Protein AF-A0A9K3EKV6-F1 (afdb_monomer_lite)

pLDDT: mean 85.99, std 19.32, range [31.58, 98.75]

Structure (mmCIF, N/CA/C/O backbone):
data_AF-A0A9K3EKV6-F1
#
_entry.id   AF-A0A9K3EKV6-F1
#
loop_
_atom_site.group_PDB
_atom_site.id
_atom_site.type_symbol
_atom_site.label_atom_id
_atom_site.label_alt_id
_atom_site.label_comp_id
_atom_site.label_asym_id
_atom_site.label_entity_id
_atom_site.label_seq_id
_atom_site.pdbx_PDB_ins_code
_atom_site.Cartn_x
_atom_site.Cartn_y
_atom_site.Cartn_z
_atom_site.occupancy
_atom_site.B_iso_or_equiv
_atom_site.auth_seq_id
_atom_site.auth_comp_id
_atom_site.auth_asym_id
_atom_site.auth_atom_id
_atom_site.pdbx_PDB_model_num
ATOM 1 N N . MET A 1 1 ? 1.498 70.601 68.275 1.00 34.72 1 MET A N 1
ATOM 2 C CA . MET A 1 1 ? 2.326 70.611 69.498 1.00 34.72 1 MET A CA 1
ATOM 3 C C . MET A 1 1 ? 2.380 69.184 70.032 1.00 34.72 1 MET A C 1
ATOM 5 O O . MET A 1 1 ? 1.311 68.632 70.228 1.00 34.72 1 MET A O 1
ATOM 9 N N . PHE A 1 2 ? 3.597 68.616 70.103 1.00 34.56 2 PHE A N 1
ATOM 10 C CA . PHE A 1 2 ? 4.150 67.573 71.004 1.00 34.56 2 PHE A CA 1
ATOM 11 C C . PHE A 1 2 ? 3.192 66.579 71.706 1.00 34.56 2 PHE A C 1
ATOM 13 O O . PHE A 1 2 ? 2.210 67.010 72.285 1.00 34.56 2 PHE A O 1
ATOM 20 N N . TYR A 1 3 ? 3.411 65.263 71.836 1.00 31.58 3 TYR A N 1
ATOM 21 C CA . TYR A 1 3 ? 4.539 64.327 71.676 1.00 31.58 3 TYR A CA 1
ATOM 22 C C . TYR A 1 3 ? 3.906 62.908 71.720 1.00 31.58 3 TYR A C 1
ATOM 24 O O . TYR A 1 3 ? 2.977 62.715 72.499 1.00 31.58 3 TYR A O 1
ATOM 32 N N . ASN A 1 4 ? 4.386 61.923 70.950 1.00 32.53 4 ASN A N 1
ATOM 33 C CA . ASN A 1 4 ? 4.940 60.661 71.485 1.00 32.53 4 ASN A CA 1
ATOM 34 C C . ASN A 1 4 ? 5.129 59.565 70.423 1.00 32.53 4 ASN A C 1
ATOM 36 O O . ASN A 1 4 ? 4.195 59.001 69.862 1.00 32.53 4 ASN A O 1
ATOM 40 N N . SER A 1 5 ? 6.412 59.262 70.250 1.00 40.03 5 SER A N 1
ATOM 41 C CA . SER A 1 5 ? 7.052 58.037 69.780 1.00 40.03 5 SER A CA 1
ATOM 42 C C . SER A 1 5 ? 6.434 56.755 70.325 1.00 40.03 5 SER A C 1
ATOM 44 O O . SER A 1 5 ? 6.265 56.693 71.533 1.00 40.03 5 SER A O 1
ATOM 46 N N . HIS A 1 6 ? 6.254 55.727 69.488 1.00 38.66 6 HIS A N 1
ATOM 47 C CA . HIS A 1 6 ? 6.420 54.310 69.855 1.00 38.66 6 HIS A CA 1
ATOM 48 C C . HIS A 1 6 ? 6.797 53.503 68.597 1.00 38.66 6 HIS A C 1
ATOM 50 O O . HIS A 1 6 ? 5.972 53.262 67.719 1.00 38.66 6 HIS A O 1
ATOM 56 N N . THR A 1 7 ? 8.063 53.104 68.509 1.00 48.59 7 THR A N 1
ATOM 57 C CA . THR A 1 7 ? 8.564 52.042 67.627 1.00 48.59 7 THR A CA 1
ATOM 58 C C . THR A 1 7 ? 8.284 50.676 68.264 1.00 48.59 7 THR A C 1
ATOM 60 O O . THR A 1 7 ? 8.623 50.489 69.433 1.00 48.59 7 THR A O 1
ATOM 63 N N . PRO A 1 8 ? 7.734 49.691 67.532 1.00 48.25 8 PRO A N 1
ATOM 64 C CA . PRO A 1 8 ? 7.782 48.290 67.935 1.00 48.25 8 PRO A CA 1
ATOM 65 C C . PRO A 1 8 ? 8.997 47.555 67.329 1.00 48.25 8 PRO A C 1
ATOM 67 O O . PRO A 1 8 ? 9.554 48.005 66.324 1.00 48.25 8 PRO A O 1
ATOM 70 N N . PRO A 1 9 ? 9.435 46.435 67.933 1.00 39.56 9 PRO A N 1
ATOM 71 C CA . PRO A 1 9 ? 10.758 45.855 67.725 1.00 39.56 9 PRO A CA 1
ATOM 72 C C . PRO A 1 9 ? 10.835 44.901 66.526 1.00 39.56 9 PRO A C 1
ATOM 74 O O . PRO A 1 9 ? 9.874 44.217 66.176 1.00 39.56 9 PRO A O 1
ATOM 77 N N . ALA A 1 10 ? 12.036 44.814 65.949 1.00 38.78 10 ALA A N 1
ATOM 78 C CA . ALA A 1 10 ? 12.407 43.829 64.942 1.00 38.78 10 ALA A CA 1
ATOM 79 C C . ALA A 1 10 ? 12.304 42.404 65.511 1.00 38.78 10 ALA A C 1
ATOM 81 O O . ALA A 1 10 ? 12.970 42.061 66.488 1.00 38.78 10 ALA A O 1
ATOM 82 N N . THR A 1 11 ? 11.480 41.568 64.880 1.00 36.81 11 THR A N 1
ATOM 83 C CA . THR A 1 11 ? 11.395 40.133 65.161 1.00 36.81 11 THR A CA 1
ATOM 84 C C . THR A 1 11 ? 12.101 39.364 64.046 1.00 36.81 11 THR A C 1
ATOM 86 O O . THR A 1 11 ? 11.673 39.354 62.894 1.00 36.81 11 THR A O 1
ATOM 89 N N . ASN A 1 12 ? 13.220 38.728 64.400 1.00 37.34 12 ASN A N 1
ATOM 90 C CA . ASN A 1 12 ? 13.909 37.752 63.560 1.00 37.34 12 ASN A CA 1
ATOM 91 C C . ASN A 1 12 ? 12.990 36.547 63.330 1.00 37.34 12 ASN A C 1
ATOM 93 O O . ASN A 1 12 ? 12.701 35.799 64.264 1.00 37.34 12 ASN A O 1
ATOM 97 N N . SER A 1 13 ? 12.555 36.348 62.088 1.00 38.25 13 SER A N 1
ATOM 98 C CA . SER A 1 13 ? 11.888 35.123 61.640 1.00 38.25 13 SER A CA 1
ATOM 99 C C . SER A 1 13 ? 12.915 34.220 60.938 1.00 38.25 13 SER A C 1
ATOM 101 O O . SER A 1 13 ? 13.659 34.706 60.084 1.00 38.25 13 SER A O 1
ATOM 103 N N . PRO A 1 14 ? 12.997 32.920 61.274 1.00 36.44 14 PRO A N 1
ATOM 104 C CA . PRO A 1 14 ? 13.894 31.998 60.596 1.00 36.44 14 PRO A CA 1
ATOM 105 C C . PRO A 1 14 ? 13.365 31.687 59.192 1.00 36.44 14 PRO A C 1
ATOM 107 O O . PRO A 1 14 ? 12.184 31.398 59.003 1.00 36.44 14 PRO A O 1
ATOM 110 N N . SER A 1 15 ? 14.256 31.744 58.204 1.00 36.38 15 SER A N 1
ATOM 111 C CA . SER A 1 15 ? 13.982 31.389 56.814 1.00 36.38 15 SER A CA 1
ATOM 112 C C . SER A 1 15 ? 13.530 29.928 56.700 1.00 36.38 15 SER A C 1
ATOM 114 O O . SER A 1 15 ? 14.346 29.017 56.8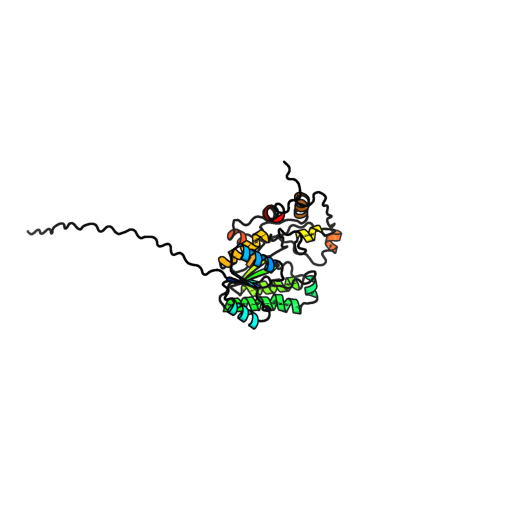54 1.00 36.38 15 SER A O 1
ATOM 116 N N . LEU A 1 16 ? 12.252 29.694 56.388 1.00 36.06 16 LEU A N 1
ATOM 117 C CA . LEU A 1 16 ? 11.808 28.410 55.847 1.00 36.06 16 LEU A CA 1
ATOM 118 C C . LEU A 1 16 ? 12.308 28.300 54.403 1.00 36.06 16 LEU A C 1
ATOM 120 O O . LEU A 1 16 ? 11.769 28.927 53.490 1.00 36.06 16 LEU A O 1
ATOM 124 N N . SER A 1 17 ? 13.347 27.496 54.199 1.00 36.69 17 SER A N 1
ATOM 125 C CA . SER A 1 17 ? 13.714 26.994 52.882 1.00 36.69 17 SER A CA 1
ATOM 126 C C . SER A 1 17 ? 12.589 26.095 52.366 1.00 36.69 17 SER A C 1
ATOM 128 O O . SER A 1 17 ? 12.215 25.095 52.978 1.00 36.69 17 SER A O 1
ATOM 130 N N . THR A 1 18 ? 12.010 26.473 51.232 1.00 39.38 18 THR A N 1
ATOM 131 C CA . THR A 1 18 ? 11.079 25.627 50.487 1.00 39.38 18 THR A CA 1
ATOM 132 C C . THR A 1 18 ? 11.850 24.438 49.901 1.00 39.38 18 THR A C 1
ATOM 134 O O . THR A 1 18 ? 12.909 24.642 49.302 1.00 39.38 18 THR A O 1
ATOM 137 N N . PRO A 1 19 ? 11.374 23.188 50.055 1.00 40.25 19 PRO A N 1
ATOM 138 C CA . PRO A 1 19 ? 12.010 22.058 49.396 1.00 40.25 19 PRO A CA 1
ATOM 139 C C . PRO A 1 19 ? 11.768 22.148 47.878 1.00 40.25 19 PRO A C 1
ATOM 141 O O . PRO A 1 19 ? 10.708 22.617 47.446 1.00 40.25 19 PRO A O 1
ATOM 144 N N . PRO A 1 20 ? 12.732 21.721 47.047 1.00 37.78 20 PRO A N 1
ATOM 145 C CA . PRO A 1 20 ? 12.607 21.816 45.602 1.00 37.78 20 PRO A CA 1
ATOM 146 C C . PRO A 1 20 ? 11.463 20.922 45.117 1.00 37.78 20 PRO A C 1
ATOM 148 O O . PRO A 1 20 ? 11.377 19.748 45.480 1.00 37.78 20 PRO A O 1
ATOM 151 N N . LYS A 1 21 ? 10.592 21.485 44.271 1.00 36.19 21 LYS A N 1
ATOM 152 C CA . LYS A 1 21 ? 9.576 20.741 43.520 1.00 36.19 21 LYS A CA 1
ATOM 153 C C . LYS A 1 21 ? 10.281 19.660 42.701 1.00 36.19 21 LYS A C 1
ATOM 155 O O . LYS A 1 21 ? 10.899 19.955 41.681 1.00 36.19 21 LYS A O 1
ATOM 160 N N . GLN A 1 22 ? 10.204 18.416 43.158 1.00 35.88 22 GLN A N 1
ATOM 161 C CA . GLN A 1 22 ? 10.560 17.268 42.340 1.00 35.88 22 GLN A CA 1
ATOM 162 C C . GLN A 1 22 ? 9.566 17.207 41.178 1.00 35.88 22 GLN A C 1
ATOM 164 O O . GLN A 1 22 ? 8.366 17.028 41.379 1.00 35.88 22 GLN A O 1
ATOM 169 N N . ASN A 1 23 ? 10.077 17.393 39.962 1.00 36.97 23 ASN A N 1
ATOM 170 C CA . ASN A 1 23 ? 9.353 17.099 38.734 1.00 36.97 23 ASN A CA 1
ATOM 171 C C . ASN A 1 23 ? 9.033 15.598 38.718 1.00 36.97 23 ASN A C 1
ATOM 173 O O . ASN A 1 23 ? 9.875 14.784 38.338 1.00 36.97 23 ASN A O 1
ATOM 177 N N . MET A 1 24 ? 7.821 15.228 39.135 1.00 35.69 24 MET A N 1
ATOM 178 C CA . MET A 1 24 ? 7.259 13.924 38.801 1.00 35.69 24 MET A CA 1
ATOM 179 C C . MET A 1 24 ? 7.024 13.912 37.293 1.00 35.69 24 MET A C 1
ATOM 181 O O . MET A 1 24 ? 6.057 14.480 36.792 1.00 35.69 24 MET A O 1
ATOM 185 N N . VAL A 1 25 ? 7.940 13.279 36.566 1.00 38.00 25 VAL A N 1
ATOM 186 C CA . VAL A 1 25 ? 7.699 12.849 35.192 1.00 38.00 25 VAL A CA 1
ATOM 187 C C . VAL A 1 25 ? 6.562 11.834 35.265 1.00 38.00 25 VAL A C 1
ATOM 189 O O . VAL A 1 25 ? 6.773 10.686 35.654 1.00 38.00 25 VAL A O 1
ATOM 192 N N . SER A 1 26 ? 5.337 12.260 34.957 1.00 36.62 26 SER A N 1
ATOM 193 C CA . SER A 1 26 ? 4.231 11.337 34.737 1.00 36.62 26 SER A CA 1
ATOM 194 C C . SER A 1 26 ? 4.579 10.509 33.502 1.00 36.62 26 SER A C 1
ATOM 196 O O . SER A 1 26 ? 4.420 10.972 32.373 1.00 36.62 26 SER A O 1
ATOM 198 N N . GLN A 1 27 ? 5.101 9.299 33.705 1.00 36.66 27 GLN A N 1
ATOM 199 C CA . GLN A 1 27 ? 5.089 8.278 32.666 1.00 36.66 27 GLN A CA 1
ATOM 200 C C . GLN A 1 27 ? 3.620 8.020 32.334 1.00 36.66 27 GLN A C 1
ATOM 202 O O . GLN A 1 27 ? 2.923 7.318 33.064 1.00 36.66 27 GLN A O 1
ATOM 207 N N . SER A 1 28 ? 3.126 8.644 31.265 1.00 41.50 28 SER A N 1
ATOM 208 C CA . SER A 1 28 ? 1.864 8.251 30.661 1.00 41.50 28 SER A CA 1
ATOM 209 C C . SER A 1 28 ? 2.072 6.835 30.142 1.00 41.50 28 SER A C 1
ATOM 211 O O . SER A 1 28 ? 2.690 6.634 29.096 1.00 41.50 28 SER A O 1
ATOM 213 N N . THR A 1 29 ? 1.625 5.842 30.900 1.00 43.44 29 THR A N 1
ATOM 214 C CA . THR A 1 29 ? 1.553 4.458 30.446 1.00 43.44 29 THR A CA 1
ATOM 215 C C . THR A 1 29 ? 0.471 4.385 29.374 1.00 43.44 29 THR A C 1
ATOM 217 O O . THR A 1 29 ? -0.678 4.042 29.639 1.00 43.44 29 THR A O 1
ATOM 220 N N . SER A 1 30 ? 0.812 4.790 28.149 1.00 67.88 30 SER A N 1
ATOM 221 C CA . SER A 1 30 ? -0.042 4.584 26.985 1.00 67.88 30 SER A CA 1
ATOM 222 C C . SER A 1 30 ? -0.373 3.096 26.908 1.00 67.88 30 SER A C 1
ATOM 224 O O . SER A 1 30 ? 0.540 2.268 26.971 1.00 67.88 30 SER A O 1
ATOM 226 N N . LEU A 1 31 ? -1.661 2.763 26.818 1.00 75.06 31 LEU A N 1
ATOM 227 C CA . LEU A 1 31 ? -2.127 1.380 26.714 1.00 75.06 31 LEU A CA 1
ATOM 228 C C . LEU A 1 31 ? -1.359 0.645 25.599 1.00 75.06 31 LEU A C 1
ATOM 230 O O . LEU A 1 31 ? -1.089 1.252 24.557 1.00 75.06 31 LEU A O 1
ATOM 234 N N . PRO A 1 32 ? -0.999 -0.638 25.795 1.00 91.25 32 PRO A N 1
ATOM 235 C CA . PRO A 1 32 ? -0.283 -1.395 24.778 1.00 91.25 32 PRO A CA 1
ATOM 236 C C . PRO A 1 32 ? -1.111 -1.447 23.490 1.00 91.25 32 PRO A C 1
ATOM 238 O O . PRO A 1 32 ? -2.322 -1.671 23.519 1.00 91.25 32 PRO A O 1
ATOM 241 N N . LEU A 1 33 ? -0.451 -1.216 22.355 1.00 95.94 33 LEU A N 1
ATOM 242 C CA . LEU A 1 33 ? -1.102 -1.217 21.048 1.00 95.94 33 LEU A CA 1
ATOM 243 C C . LEU A 1 33 ? -1.648 -2.606 20.719 1.00 95.94 33 LEU A C 1
ATOM 245 O O . LEU A 1 33 ? -0.993 -3.616 20.979 1.00 95.94 33 LEU A O 1
ATOM 249 N N . ASN A 1 34 ? -2.827 -2.632 20.104 1.00 98.06 34 ASN A N 1
ATOM 250 C CA . ASN A 1 34 ? -3.462 -3.845 19.620 1.00 98.06 34 ASN A CA 1
ATOM 251 C C . ASN A 1 34 ? -4.152 -3.554 18.284 1.00 98.06 34 ASN A C 1
ATOM 253 O O . ASN A 1 34 ? -5.087 -2.756 18.235 1.00 98.06 34 ASN A O 1
ATOM 257 N N . PHE A 1 35 ? -3.686 -4.149 17.192 1.00 98.62 35 PHE A N 1
ATOM 258 C CA . PHE A 1 35 ? -4.182 -3.843 15.851 1.00 98.62 35 PHE A CA 1
ATOM 259 C C . PHE A 1 35 ? -5.133 -4.912 15.324 1.00 98.62 35 PHE A C 1
ATOM 261 O O . PHE A 1 35 ? -4.819 -6.099 15.316 1.00 98.62 35 PHE A O 1
ATOM 268 N N . LEU A 1 36 ? -6.272 -4.482 14.786 1.00 98.75 36 LEU A N 1
ATOM 269 C CA . LEU A 1 36 ? -7.138 -5.333 13.972 1.00 98.75 36 LEU A CA 1
ATOM 270 C C . LEU A 1 36 ? -6.854 -5.071 12.489 1.00 98.75 36 LEU A C 1
ATOM 272 O O . LEU A 1 36 ? -7.033 -3.953 12.016 1.00 98.75 36 LEU A O 1
ATOM 276 N N . ILE A 1 37 ? -6.415 -6.086 11.746 1.00 98.56 37 ILE A N 1
ATOM 277 C CA . ILE A 1 37 ? -5.988 -5.938 10.347 1.00 98.56 37 ILE A CA 1
ATOM 278 C C . ILE A 1 37 ? -6.924 -6.717 9.419 1.00 98.56 37 ILE A C 1
ATOM 280 O O . ILE A 1 37 ? -7.063 -7.933 9.538 1.00 98.56 37 ILE A O 1
ATOM 284 N N . TYR A 1 38 ? -7.507 -6.049 8.428 1.00 97.88 38 TYR A N 1
ATOM 285 C CA . TYR A 1 38 ? -8.230 -6.695 7.331 1.00 97.88 38 TYR A CA 1
ATOM 286 C C . TYR A 1 38 ? -7.340 -6.820 6.091 1.00 97.88 38 TYR A C 1
ATOM 288 O O . TYR A 1 38 ? -6.571 -5.917 5.765 1.00 97.88 38 TYR A O 1
ATOM 296 N N . GLY A 1 39 ? -7.456 -7.946 5.376 1.00 93.94 39 GLY A N 1
ATOM 297 C CA . GLY A 1 39 ? -6.690 -8.203 4.147 1.00 93.94 39 GLY A CA 1
ATOM 298 C C . GLY A 1 39 ? -5.515 -9.177 4.293 1.00 93.94 39 GLY A C 1
ATOM 299 O O . GLY A 1 39 ? -4.546 -9.063 3.546 1.00 93.94 39 GLY A O 1
ATOM 300 N N . ARG A 1 40 ? -5.597 -10.165 5.200 1.00 94.06 40 ARG A N 1
ATOM 301 C CA . ARG A 1 40 ? -4.553 -11.187 5.458 1.00 94.06 40 ARG A CA 1
ATOM 302 C C . ARG A 1 40 ? -3.961 -11.833 4.199 1.00 94.06 40 ARG A C 1
ATOM 304 O O . ARG A 1 40 ? -2.760 -12.057 4.123 1.00 94.06 40 ARG A O 1
ATOM 311 N N . THR A 1 41 ? -4.798 -12.169 3.218 1.00 90.25 41 THR A N 1
ATOM 312 C CA . THR A 1 41 ? -4.371 -12.834 1.970 1.00 90.25 41 THR A CA 1
ATOM 313 C C . THR A 1 41 ? -3.799 -11.862 0.931 1.00 90.25 41 THR A C 1
ATOM 315 O O . THR A 1 41 ? -3.342 -12.277 -0.138 1.00 90.25 41 THR A O 1
ATOM 318 N N . GLY A 1 42 ? -3.904 -10.561 1.197 1.00 90.38 42 GLY A N 1
ATOM 319 C CA . GLY A 1 42 ? -3.371 -9.486 0.377 1.00 90.38 42 GLY A CA 1
ATOM 320 C C . GLY A 1 42 ? -1.887 -9.256 0.640 1.00 90.38 42 GLY A C 1
ATOM 321 O O . GLY A 1 42 ? -1.323 -9.703 1.635 1.00 90.38 42 GLY A O 1
ATOM 322 N N . TRP A 1 43 ? -1.243 -8.537 -0.276 1.00 92.44 43 TRP A N 1
ATOM 323 C CA . TRP A 1 43 ? 0.191 -8.275 -0.181 1.00 92.44 43 TRP A CA 1
ATOM 324 C C . TRP A 1 43 ? 0.530 -7.333 0.981 1.00 92.44 43 TRP A C 1
ATOM 326 O O . TRP A 1 43 ? 1.315 -7.705 1.847 1.00 92.44 43 TRP A O 1
ATOM 336 N N . ILE A 1 44 ? -0.123 -6.167 1.048 1.00 94.94 44 ILE A N 1
ATOM 337 C CA . ILE A 1 44 ? 0.082 -5.185 2.125 1.00 94.94 44 ILE A CA 1
ATOM 338 C C . ILE A 1 44 ? -0.340 -5.762 3.482 1.00 94.94 44 ILE A C 1
ATOM 340 O O . ILE A 1 44 ? 0.416 -5.661 4.440 1.00 94.94 44 ILE A O 1
ATOM 344 N N . GLY A 1 45 ? -1.498 -6.429 3.566 1.00 95.75 45 GLY A N 1
ATOM 345 C CA . GLY A 1 45 ? -1.971 -7.020 4.824 1.00 95.75 45 GLY A CA 1
ATOM 346 C C . GLY A 1 45 ? -1.022 -8.081 5.395 1.00 95.75 45 GLY A C 1
ATOM 347 O O . GLY A 1 45 ? -0.807 -8.124 6.606 1.00 95.75 45 GLY A O 1
ATOM 348 N N . GLY A 1 46 ? -0.403 -8.899 4.537 1.00 95.94 46 GLY A N 1
ATOM 349 C CA . GLY A 1 46 ? 0.634 -9.846 4.954 1.00 95.94 46 GLY A CA 1
ATOM 350 C C . GLY A 1 46 ? 1.913 -9.162 5.453 1.00 95.94 46 GLY A C 1
ATOM 351 O O . GLY A 1 46 ? 2.485 -9.591 6.451 1.00 95.94 46 GLY A O 1
ATOM 352 N N . LEU A 1 47 ? 2.348 -8.080 4.796 1.00 97.00 47 LEU A N 1
ATOM 353 C CA . LEU A 1 47 ? 3.509 -7.296 5.237 1.00 97.00 47 LEU A CA 1
ATOM 354 C C . LEU A 1 47 ? 3.248 -6.579 6.568 1.00 97.00 47 LEU A C 1
ATOM 356 O O . LEU A 1 47 ? 4.117 -6.593 7.432 1.00 97.00 47 LEU A O 1
ATOM 360 N N . LEU A 1 48 ? 2.049 -6.023 6.771 1.00 97.94 48 LEU A N 1
ATOM 361 C CA . LEU A 1 48 ? 1.672 -5.381 8.033 1.00 97.94 48 LEU A CA 1
ATOM 362 C C . LEU A 1 48 ? 1.752 -6.346 9.223 1.00 97.94 48 LEU A C 1
ATOM 364 O O . LEU A 1 48 ? 2.254 -5.955 10.272 1.00 97.94 48 LEU A O 1
ATOM 368 N N . GLY A 1 49 ? 1.329 -7.606 9.061 1.00 97.69 49 GLY A N 1
ATOM 369 C CA . GLY A 1 49 ? 1.464 -8.618 10.119 1.00 97.69 49 GLY A CA 1
ATOM 370 C C . GLY A 1 49 ? 2.923 -8.873 10.495 1.00 97.69 49 GLY A C 1
ATOM 371 O O . GLY A 1 49 ? 3.278 -8.787 11.666 1.00 97.69 49 GLY A O 1
ATOM 372 N N . LYS A 1 50 ? 3.799 -9.061 9.497 1.00 97.69 50 LYS A N 1
ATOM 373 C CA . LYS A 1 50 ? 5.249 -9.215 9.721 1.00 97.69 50 LYS A CA 1
ATOM 374 C C . LYS A 1 50 ? 5.871 -7.995 10.405 1.00 97.69 50 LYS A C 1
ATOM 376 O O . LYS A 1 50 ? 6.736 -8.140 11.264 1.00 97.69 50 LYS A O 1
ATOM 381 N N . ILE A 1 51 ? 5.432 -6.790 10.038 1.00 97.69 51 ILE A N 1
ATOM 382 C CA . ILE A 1 51 ? 5.886 -5.553 10.683 1.00 97.69 51 ILE A CA 1
ATOM 383 C C . ILE A 1 51 ? 5.449 -5.538 12.152 1.00 97.69 51 ILE A C 1
ATOM 385 O O . ILE A 1 51 ? 6.279 -5.256 13.013 1.00 97.69 51 ILE A O 1
ATOM 389 N N . CYS A 1 52 ? 4.198 -5.902 12.454 1.00 98.00 52 CYS A N 1
ATOM 390 C CA . CYS A 1 52 ? 3.711 -5.994 13.833 1.00 98.00 52 CYS A CA 1
ATOM 391 C C . CYS A 1 52 ? 4.523 -7.003 14.656 1.00 98.00 52 CYS A C 1
ATOM 393 O O . CYS A 1 52 ? 4.936 -6.673 15.764 1.00 98.00 52 CYS A O 1
ATOM 395 N N . GLU A 1 53 ? 4.833 -8.178 14.096 1.00 97.69 53 GLU A N 1
ATOM 396 C CA . GLU A 1 53 ? 5.709 -9.176 14.732 1.00 97.69 53 GLU A CA 1
ATOM 397 C C . GLU A 1 53 ? 7.096 -8.596 15.028 1.00 97.69 53 GLU A C 1
ATOM 399 O O . GLU A 1 53 ? 7.578 -8.685 16.156 1.00 97.69 53 GLU A O 1
ATOM 404 N N . SER A 1 54 ? 7.716 -7.937 14.044 1.00 97.06 54 SER A N 1
ATOM 405 C CA . SER A 1 54 ? 9.053 -7.348 14.198 1.00 97.06 54 SER A CA 1
ATOM 406 C C . SER A 1 54 ? 9.109 -6.203 15.217 1.00 97.06 54 SER A C 1
ATOM 408 O O . SER A 1 54 ? 10.144 -5.989 15.843 1.00 97.06 54 SER A O 1
ATOM 410 N N . GLN A 1 55 ? 8.001 -5.478 15.397 1.00 96.44 55 GLN A N 1
ATOM 411 C CA . GLN A 1 55 ? 7.879 -4.371 16.349 1.00 96.44 55 GLN A CA 1
ATOM 412 C C . GLN A 1 55 ? 7.275 -4.797 17.695 1.00 96.44 55 GLN A C 1
ATOM 414 O O . GLN A 1 55 ? 7.053 -3.940 18.551 1.00 96.44 55 GLN A O 1
ATOM 419 N N . ASN A 1 56 ? 6.998 -6.091 17.892 1.00 96.81 56 ASN A N 1
ATOM 420 C CA . ASN A 1 56 ? 6.334 -6.624 19.083 1.00 96.81 56 ASN A CA 1
ATOM 421 C C . ASN A 1 56 ? 4.997 -5.913 19.398 1.00 96.81 56 ASN A C 1
ATOM 423 O O . ASN A 1 56 ? 4.706 -5.567 20.544 1.00 96.81 56 ASN A O 1
ATOM 427 N N . ILE A 1 57 ? 4.195 -5.659 18.359 1.00 97.50 57 ILE A N 1
ATOM 428 C CA . ILE A 1 57 ? 2.852 -5.077 18.462 1.00 97.50 57 ILE A CA 1
ATOM 429 C C . ILE A 1 57 ? 1.826 -6.206 18.394 1.00 97.50 57 ILE A C 1
ATOM 431 O O . ILE A 1 57 ? 1.833 -7.000 17.451 1.00 97.50 57 ILE A O 1
ATOM 435 N N . ASN A 1 58 ? 0.908 -6.251 19.364 1.00 98.25 58 ASN A N 1
ATOM 436 C CA . ASN A 1 58 ? -0.201 -7.198 19.319 1.00 98.25 58 ASN A CA 1
ATOM 437 C C . ASN A 1 58 ? -1.070 -6.905 18.099 1.00 98.25 58 ASN A C 1
ATOM 439 O O . ASN A 1 58 ? -1.438 -5.757 17.843 1.00 98.25 58 ASN A O 1
ATOM 443 N N . TYR A 1 59 ? -1.412 -7.944 17.347 1.00 98.56 59 TYR A N 1
ATOM 444 C CA . TYR A 1 59 ? -2.287 -7.801 16.199 1.00 98.56 59 TYR A CA 1
ATOM 445 C C . TYR A 1 59 ? -3.141 -9.048 15.998 1.00 98.56 59 TYR A C 1
ATOM 447 O O . TYR A 1 59 ? -2.779 -10.154 16.396 1.00 98.56 59 TYR A O 1
ATOM 455 N N . THR A 1 60 ? -4.296 -8.870 15.369 1.00 98.62 60 THR A N 1
ATOM 456 C CA . THR A 1 60 ? -5.182 -9.954 14.949 1.00 98.62 60 THR A CA 1
ATOM 457 C C . THR A 1 60 ? -5.703 -9.657 13.553 1.00 98.62 60 THR A C 1
ATOM 459 O O . THR A 1 60 ? -6.066 -8.524 13.235 1.00 98.62 60 THR A O 1
ATOM 462 N N . TYR A 1 61 ? -5.753 -10.677 12.698 1.00 98.50 61 TYR A N 1
ATOM 463 C CA . TYR A 1 61 ? -6.429 -10.554 11.412 1.00 98.50 61 TYR A CA 1
ATOM 464 C C . TYR A 1 61 ? -7.939 -10.710 11.587 1.00 98.50 61 TYR A C 1
ATOM 466 O O . TYR A 1 61 ? -8.387 -11.711 12.144 1.00 98.50 61 TYR A O 1
ATOM 474 N N . GLY A 1 62 ? -8.708 -9.755 11.064 1.00 96.88 62 GLY A N 1
ATOM 475 C CA . GLY A 1 62 ? -10.167 -9.827 11.042 1.00 96.88 62 GLY A CA 1
ATOM 476 C C . GLY A 1 62 ? -10.655 -11.044 10.258 1.00 96.88 62 GLY A C 1
ATOM 477 O O . GLY A 1 62 ? -10.123 -11.374 9.190 1.00 96.88 62 GLY A O 1
ATOM 478 N N . SER A 1 63 ? -11.654 -11.724 10.809 1.00 91.69 63 SER A N 1
ATOM 479 C CA . SER A 1 63 ? -12.284 -12.904 10.214 1.00 91.69 63 SER A CA 1
ATOM 480 C C . SER A 1 63 ? -13.507 -12.533 9.369 1.00 91.69 63 SER A C 1
ATOM 482 O O . SER A 1 63 ? -13.879 -13.257 8.440 1.00 91.69 63 SER A O 1
ATOM 484 N N . GLY A 1 64 ? -14.108 -11.380 9.671 1.00 87.50 64 GLY A N 1
ATOM 485 C CA . GLY A 1 64 ? -15.307 -10.861 9.046 1.00 87.50 64 GLY A CA 1
ATOM 486 C C . GLY A 1 64 ? -15.117 -10.429 7.595 1.00 87.50 64 GLY A C 1
ATOM 487 O O . GLY A 1 64 ? -14.044 -10.020 7.145 1.00 87.50 64 GLY A O 1
ATOM 488 N N . ARG A 1 65 ? -16.221 -10.488 6.849 1.00 91.12 65 ARG A N 1
ATOM 489 C CA . ARG A 1 65 ? -16.335 -9.852 5.533 1.00 91.12 65 ARG A CA 1
ATOM 490 C C . ARG A 1 65 ? -16.652 -8.376 5.733 1.00 91.12 65 ARG A C 1
ATOM 492 O O . ARG A 1 65 ? -17.500 -8.049 6.561 1.00 91.12 65 ARG A O 1
ATOM 499 N N . LEU A 1 66 ? -16.000 -7.498 4.972 1.00 93.44 66 LEU A N 1
ATOM 500 C CA . LEU A 1 66 ? -16.143 -6.051 5.153 1.00 93.44 66 LEU A CA 1
ATOM 501 C C . LEU A 1 66 ? -17.579 -5.564 4.936 1.00 93.44 66 LEU A C 1
ATOM 503 O O . LEU A 1 66 ? -18.038 -4.662 5.623 1.00 93.44 66 LEU A O 1
ATOM 507 N N . GLU A 1 67 ? -18.315 -6.182 4.017 1.00 91.06 67 GLU A N 1
ATOM 508 C CA . GLU A 1 67 ? -19.718 -5.855 3.759 1.00 91.06 67 GLU A CA 1
ATOM 509 C C . GLU A 1 67 ? -20.682 -6.318 4.868 1.00 91.06 67 GLU A C 1
ATOM 511 O O . GLU A 1 67 ? -21.863 -5.982 4.842 1.00 91.06 67 GLU A O 1
ATOM 516 N N . SER A 1 68 ? -20.205 -7.098 5.844 1.00 96.44 68 SER A N 1
ATOM 517 C CA . SER A 1 68 ? -21.015 -7.650 6.929 1.00 96.44 68 SER A CA 1
ATOM 518 C C . SER A 1 68 ? -20.744 -6.905 8.236 1.00 96.44 68 SER A C 1
ATOM 520 O O . SER A 1 68 ? -19.856 -7.254 9.018 1.00 96.44 68 SER A O 1
ATOM 522 N N . ARG A 1 69 ? -21.571 -5.891 8.517 1.00 97.75 69 ARG A N 1
ATOM 523 C CA . ARG A 1 69 ? -21.476 -5.074 9.740 1.00 97.75 69 ARG A CA 1
ATOM 524 C C . ARG A 1 69 ? -21.422 -5.917 11.018 1.00 97.75 69 ARG A C 1
ATOM 526 O O . ARG A 1 69 ? -20.598 -5.659 11.889 1.00 97.75 69 ARG A O 1
ATOM 533 N N . ALA A 1 70 ? -22.277 -6.936 11.117 1.00 97.75 70 ALA A N 1
ATOM 534 C CA . ALA A 1 70 ? -22.363 -7.796 12.297 1.00 97.75 70 ALA A CA 1
ATOM 535 C C . ALA A 1 70 ? -21.031 -8.499 12.598 1.00 97.75 70 ALA A C 1
ATOM 537 O O . ALA A 1 70 ? -20.610 -8.553 13.751 1.00 97.75 70 ALA A O 1
ATOM 538 N N . THR A 1 71 ? -20.334 -8.978 11.563 1.00 96.88 71 THR A N 1
ATOM 539 C CA . THR A 1 71 ? -19.033 -9.636 11.744 1.00 96.88 71 THR A CA 1
ATOM 540 C C . THR A 1 71 ? -17.930 -8.648 12.106 1.00 96.88 71 THR A C 1
ATOM 542 O O . THR A 1 71 ? -17.080 -8.985 12.917 1.00 96.88 71 THR A O 1
ATOM 545 N N . LEU A 1 72 ? -17.969 -7.416 11.584 1.00 98.00 72 LEU A N 1
ATOM 546 C CA . LEU A 1 72 ? -16.999 -6.380 11.963 1.00 98.00 72 LEU A CA 1
ATOM 547 C C . LEU A 1 72 ? -17.144 -5.972 13.432 1.00 98.00 72 LEU A C 1
ATOM 549 O O . LEU A 1 72 ? -16.149 -5.828 14.139 1.00 98.00 72 LEU A O 1
ATOM 553 N N . ILE A 1 73 ? -18.385 -5.827 13.906 1.00 98.19 73 ILE A N 1
ATOM 554 C CA . ILE A 1 73 ? -18.676 -5.548 15.318 1.00 98.19 73 ILE A CA 1
ATOM 555 C C . ILE A 1 73 ? -18.183 -6.698 16.203 1.00 98.19 73 ILE A C 1
ATOM 557 O O . ILE A 1 73 ? -17.591 -6.439 17.249 1.00 98.19 73 ILE A O 1
ATOM 561 N N . ALA A 1 74 ? -18.404 -7.949 15.786 1.00 98.12 74 ALA A N 1
ATOM 562 C CA . ALA A 1 74 ? -17.943 -9.124 16.520 1.00 98.12 74 ALA A CA 1
ATOM 563 C C . ALA A 1 74 ? -16.409 -9.193 16.595 1.00 98.12 74 ALA A C 1
ATOM 565 O O . ALA A 1 74 ? -15.873 -9.384 17.684 1.00 98.12 74 ALA A O 1
ATOM 566 N N . ASP A 1 75 ? -15.709 -8.970 15.477 1.00 98.19 75 ASP A N 1
ATOM 567 C CA . ASP A 1 75 ? -14.243 -8.930 15.438 1.00 98.19 75 ASP A CA 1
ATOM 568 C C . ASP A 1 75 ? -13.697 -7.829 16.368 1.00 98.19 75 ASP A C 1
ATOM 570 O O . ASP A 1 75 ? -12.804 -8.086 17.173 1.00 98.19 75 ASP A O 1
ATOM 574 N N . ILE A 1 76 ? -14.261 -6.613 16.321 1.00 98.38 76 ILE A N 1
ATOM 575 C CA . ILE A 1 76 ? -13.840 -5.501 17.192 1.00 98.38 76 ILE A CA 1
ATOM 576 C C . ILE A 1 76 ? -14.099 -5.816 18.668 1.00 98.38 76 ILE A C 1
ATOM 578 O O . ILE A 1 76 ? -13.236 -5.552 19.502 1.00 98.38 76 ILE A O 1
ATOM 582 N N . ALA A 1 77 ? -15.255 -6.391 19.004 1.00 97.69 77 ALA A N 1
ATOM 583 C CA . ALA A 1 77 ? -15.581 -6.751 20.381 1.00 97.69 77 ALA A CA 1
ATOM 584 C C . ALA A 1 77 ? -14.667 -7.860 20.927 1.00 97.69 77 ALA A C 1
ATOM 586 O O . ALA A 1 77 ? -14.260 -7.798 22.084 1.00 97.69 77 ALA A O 1
ATOM 587 N N . ALA A 1 78 ? -14.335 -8.855 20.101 1.00 98.00 78 ALA A N 1
ATOM 588 C CA . ALA A 1 78 ? -13.479 -9.971 20.492 1.00 98.00 78 ALA A CA 1
ATOM 589 C C . ALA A 1 78 ? -12.008 -9.558 20.641 1.00 98.00 78 ALA A C 1
ATOM 591 O O . ALA A 1 78 ? -11.336 -9.995 21.572 1.00 98.00 78 ALA A O 1
ATOM 592 N N . VAL A 1 79 ? -11.507 -8.725 19.725 1.00 98.06 79 VAL A N 1
ATOM 593 C CA . VAL A 1 79 ? -10.096 -8.314 19.704 1.00 98.06 79 VAL A CA 1
ATOM 594 C C . VAL A 1 79 ? -9.833 -7.149 20.652 1.00 98.06 79 VAL A C 1
ATOM 596 O O . VAL A 1 79 ? -8.734 -7.058 21.189 1.00 98.06 79 VAL A O 1
ATOM 599 N N . ASN A 1 80 ? -10.815 -6.269 20.870 1.00 97.44 80 ASN A N 1
ATOM 600 C CA . ASN A 1 80 ? -10.652 -5.001 21.582 1.00 97.44 80 ASN A CA 1
ATOM 601 C C . ASN A 1 80 ? -9.417 -4.209 21.080 1.00 97.44 80 ASN A C 1
ATOM 603 O O . ASN A 1 80 ? -8.456 -4.000 21.832 1.00 97.44 80 ASN A O 1
ATOM 607 N N . PRO A 1 81 ? -9.377 -3.850 19.781 1.00 98.38 81 PRO A N 1
ATOM 608 C CA . PRO A 1 81 ? -8.223 -3.193 19.183 1.00 98.38 81 PRO A CA 1
ATOM 609 C C . PRO A 1 81 ? -8.111 -1.730 19.623 1.00 98.38 81 PRO A C 1
ATOM 611 O O . PRO A 1 81 ? -9.108 -1.080 19.923 1.00 98.38 81 PRO A O 1
ATOM 614 N N . THR A 1 82 ? -6.897 -1.185 19.583 1.00 98.38 82 THR A N 1
ATOM 615 C CA . THR A 1 82 ? -6.654 0.259 19.686 1.00 98.38 82 THR A CA 1
ATOM 616 C C . THR A 1 82 ? -6.788 0.950 18.329 1.00 98.38 82 THR A C 1
ATOM 618 O O . THR A 1 82 ? -7.233 2.090 18.268 1.00 98.38 82 THR A O 1
ATOM 621 N N . HIS A 1 83 ? -6.420 0.265 17.240 1.00 98.69 83 HIS A N 1
ATOM 622 C CA . HIS A 1 83 ? -6.486 0.785 15.870 1.00 98.69 83 HIS A CA 1
ATOM 623 C C . HIS A 1 83 ? -6.888 -0.318 14.895 1.00 98.69 83 HIS A C 1
ATOM 625 O O . HIS A 1 83 ? -6.642 -1.506 15.133 1.00 98.69 83 HIS A O 1
ATOM 631 N N . VAL A 1 84 ? -7.458 0.082 13.762 1.00 98.75 84 VAL A N 1
ATOM 632 C CA . VAL A 1 84 ? -7.842 -0.830 12.686 1.00 98.75 84 VAL A CA 1
ATOM 633 C C . VAL A 1 84 ? -7.080 -0.477 11.412 1.00 98.75 84 VAL A C 1
ATOM 635 O O . VAL A 1 84 ? -6.992 0.689 11.041 1.00 98.75 84 VAL A O 1
ATOM 638 N N . PHE A 1 85 ? -6.557 -1.485 10.716 1.00 98.69 85 PHE A N 1
ATOM 639 C CA . PHE A 1 85 ? -5.964 -1.345 9.388 1.00 98.69 85 PHE A CA 1
ATOM 640 C C . PHE A 1 85 ? -6.848 -2.027 8.348 1.00 98.69 85 PHE A C 1
ATOM 642 O O . PHE A 1 85 ? -7.135 -3.223 8.443 1.00 98.69 85 PHE A O 1
ATOM 649 N N . ASN A 1 86 ? -7.227 -1.289 7.310 1.00 97.94 86 ASN A N 1
ATOM 650 C CA . ASN A 1 86 ? -7.839 -1.838 6.113 1.00 97.94 86 ASN A CA 1
ATOM 651 C C . ASN A 1 86 ? -6.805 -1.939 4.990 1.00 97.94 86 ASN A C 1
ATOM 653 O O . ASN A 1 86 ? -6.479 -0.952 4.335 1.00 97.94 86 ASN A O 1
ATOM 657 N N . ALA A 1 87 ? -6.319 -3.155 4.752 1.00 95.38 87 ALA A N 1
ATOM 658 C CA . ALA A 1 87 ? -5.548 -3.521 3.566 1.00 95.38 87 ALA A CA 1
ATOM 659 C C . ALA A 1 87 ? -6.319 -4.517 2.680 1.00 95.38 87 ALA A C 1
ATOM 661 O O . ALA A 1 87 ? -5.727 -5.222 1.853 1.00 95.38 87 ALA A O 1
ATOM 662 N N . ALA A 1 88 ? -7.635 -4.628 2.881 1.00 91.25 88 ALA A N 1
ATOM 663 C CA . ALA A 1 88 ? -8.498 -5.452 2.059 1.00 91.25 88 ALA A CA 1
ATOM 664 C C . ALA A 1 88 ? -8.976 -4.675 0.828 1.00 91.25 88 ALA A C 1
ATOM 666 O O . ALA A 1 88 ? -9.161 -3.462 0.835 1.00 91.25 88 ALA A O 1
ATOM 667 N N . GLY A 1 89 ? -9.189 -5.411 -0.254 1.00 81.62 89 GLY A N 1
ATOM 668 C CA . GLY A 1 89 ? -9.676 -4.858 -1.503 1.00 81.62 89 GLY A CA 1
ATOM 669 C C . GLY A 1 89 ? -9.578 -5.881 -2.619 1.00 81.62 89 GLY A C 1
ATOM 670 O O . GLY A 1 89 ? -8.734 -6.782 -2.596 1.00 81.62 89 GLY A O 1
ATOM 671 N N . VAL A 1 90 ? -10.456 -5.740 -3.603 1.00 74.62 90 VAL A N 1
ATOM 672 C CA . VAL A 1 90 ? -10.422 -6.540 -4.824 1.00 74.62 90 VAL A CA 1
ATOM 673 C C . VAL A 1 90 ? -9.862 -5.674 -5.940 1.00 74.62 90 VAL A C 1
ATOM 675 O O . VAL A 1 90 ? -10.517 -4.743 -6.405 1.00 74.62 90 VAL A O 1
ATOM 678 N N . THR A 1 91 ? -8.643 -5.999 -6.364 1.00 69.25 91 THR A N 1
ATOM 679 C CA . THR A 1 91 ? -8.000 -5.461 -7.573 1.00 69.25 91 THR A CA 1
ATOM 680 C C . THR A 1 91 ? -8.191 -6.375 -8.782 1.00 69.25 91 THR A C 1
ATOM 682 O O . THR A 1 91 ? -7.631 -6.099 -9.835 1.00 69.25 91 THR A O 1
ATOM 685 N N . GLY A 1 92 ? -8.972 -7.453 -8.637 1.00 60.38 92 GLY A N 1
ATOM 686 C CA . GLY A 1 92 ? -9.197 -8.450 -9.679 1.00 60.38 92 GLY A CA 1
ATOM 687 C C . GLY A 1 92 ? -8.042 -9.439 -9.864 1.00 60.38 92 GLY A C 1
ATOM 688 O O . GLY A 1 92 ? -6.960 -9.296 -9.291 1.00 60.38 92 GLY A O 1
ATOM 689 N N . ARG A 1 93 ? -8.276 -10.487 -10.661 1.00 61.38 93 ARG A N 1
ATOM 690 C CA . ARG A 1 93 ? -7.221 -11.368 -11.187 1.00 61.38 93 ARG A CA 1
ATOM 691 C C . ARG A 1 93 ? -7.350 -11.422 -12.713 1.00 61.38 93 ARG A C 1
ATOM 693 O O . ARG A 1 93 ? -8.457 -11.660 -13.185 1.00 61.38 93 ARG A O 1
ATOM 700 N N . PRO A 1 94 ? -6.259 -11.251 -13.479 1.00 64.25 94 PRO A N 1
ATOM 701 C CA . PRO A 1 94 ? -4.892 -10.949 -13.035 1.00 64.25 94 PRO A CA 1
ATOM 702 C C . PRO A 1 94 ? -4.668 -9.468 -12.663 1.00 64.25 94 PRO A C 1
ATOM 704 O O . PRO A 1 94 ? -3.637 -9.144 -12.075 1.00 64.25 94 PRO A O 1
ATOM 707 N N . ASN A 1 95 ? -5.600 -8.576 -13.010 1.00 70.31 95 ASN A N 1
ATOM 708 C CA . ASN A 1 95 ? -5.473 -7.127 -12.855 1.00 70.31 95 ASN A CA 1
ATOM 709 C C . ASN A 1 95 ? -6.856 -6.447 -12.695 1.00 70.31 95 ASN A C 1
ATOM 711 O O . ASN A 1 95 ? -7.890 -7.120 -12.641 1.00 70.31 95 ASN A O 1
ATOM 715 N N . VAL A 1 96 ? -6.851 -5.109 -12.664 1.00 74.19 96 VAL A N 1
ATOM 716 C CA . VAL A 1 96 ? -8.038 -4.260 -12.454 1.00 74.19 96 VAL A CA 1
ATOM 717 C C . VAL A 1 96 ? -9.083 -4.341 -13.568 1.00 74.19 96 VAL A C 1
ATOM 719 O O . VAL A 1 96 ? -10.228 -3.969 -13.321 1.00 74.19 96 VAL A O 1
ATOM 722 N N . ASP A 1 97 ? -8.742 -4.868 -14.748 1.00 73.94 97 ASP A N 1
ATOM 723 C CA . ASP A 1 97 ? -9.679 -5.008 -15.873 1.00 73.94 97 ASP A CA 1
ATOM 724 C C . ASP A 1 97 ? -10.818 -5.981 -15.524 1.00 73.94 97 ASP A C 1
ATOM 726 O O . ASP A 1 97 ? -11.940 -5.855 -16.011 1.00 73.94 97 ASP A O 1
ATOM 730 N N . TRP A 1 98 ? -10.571 -6.912 -14.595 1.00 80.62 98 TRP A N 1
ATOM 731 C CA . TRP A 1 98 ? -11.595 -7.801 -14.041 1.00 80.62 98 TRP A CA 1
ATOM 732 C C . TRP A 1 98 ? -12.788 -7.027 -13.450 1.00 80.62 98 TRP A C 1
ATOM 734 O O . TRP A 1 98 ? -13.936 -7.452 -13.594 1.00 80.62 98 TRP A O 1
ATOM 744 N N . CYS A 1 99 ? -12.539 -5.859 -12.848 1.00 83.94 99 CYS A N 1
ATOM 745 C CA . CYS A 1 99 ? -13.573 -5.014 -12.246 1.00 83.94 99 CYS A CA 1
ATOM 746 C C . CYS A 1 99 ? -14.543 -4.420 -13.286 1.00 83.94 99 CYS A C 1
ATOM 748 O O . CYS A 1 99 ? -15.647 -4.023 -12.921 1.00 83.94 99 CYS A O 1
ATOM 750 N N . GLU A 1 100 ? -14.174 -4.371 -14.572 1.00 82.31 100 GLU A N 1
ATOM 751 C CA . GLU A 1 100 ? -15.070 -3.899 -15.641 1.00 82.31 100 GLU A CA 1
ATOM 752 C C . GLU A 1 100 ? -16.223 -4.875 -15.908 1.00 82.31 100 GLU A C 1
ATOM 754 O O . GLU A 1 100 ? -17.320 -4.455 -16.278 1.00 82.31 100 GLU A O 1
ATOM 759 N N . SER A 1 101 ? -15.994 -6.173 -15.689 1.00 84.50 101 SER A N 1
ATOM 760 C CA . SER A 1 101 ? -16.996 -7.235 -15.860 1.00 84.50 101 SER A CA 1
ATOM 761 C C . SER A 1 101 ? -17.633 -7.698 -14.544 1.00 84.50 101 SER A C 1
ATOM 763 O O . SER A 1 101 ? -18.703 -8.296 -14.576 1.00 84.50 101 SER A O 1
ATOM 765 N N . HIS A 1 102 ? -17.036 -7.368 -13.393 1.00 89.88 102 HIS A N 1
ATOM 766 C CA . HIS A 1 102 ? -17.471 -7.803 -12.054 1.00 89.88 102 HIS A CA 1
ATOM 767 C C . HIS A 1 102 ? -17.771 -6.608 -11.139 1.00 89.88 102 HIS A C 1
ATOM 769 O O . HIS A 1 102 ? -17.252 -6.456 -10.030 1.00 89.88 102 HIS A O 1
ATOM 775 N N . LYS A 1 103 ? -18.597 -5.693 -11.653 1.00 92.00 103 LYS A N 1
ATOM 776 C CA . LYS A 1 103 ? -18.863 -4.392 -11.026 1.00 92.00 103 LYS A CA 1
ATOM 777 C C . LYS A 1 103 ? -19.508 -4.516 -9.647 1.00 92.00 103 LYS A C 1
ATOM 779 O O . LYS A 1 103 ? -19.171 -3.754 -8.743 1.00 92.00 103 LYS A O 1
ATOM 784 N N . VAL A 1 104 ? -20.435 -5.460 -9.479 1.00 93.94 104 VAL A N 1
ATOM 785 C CA . VAL A 1 104 ? -21.190 -5.641 -8.227 1.00 93.94 104 VAL A CA 1
ATOM 786 C C . VAL A 1 104 ? -20.277 -6.156 -7.118 1.00 93.94 104 VAL A C 1
ATOM 788 O O . VAL A 1 104 ? -20.355 -5.678 -5.989 1.00 93.94 104 VAL A O 1
ATOM 791 N N . GLU A 1 105 ? -19.377 -7.081 -7.433 1.00 91.38 105 GLU A N 1
ATOM 792 C CA . GLU A 1 105 ? -18.368 -7.600 -6.515 1.00 91.38 105 GLU A CA 1
ATOM 793 C C . GLU A 1 105 ? -17.397 -6.498 -6.086 1.00 91.38 105 GLU A C 1
ATOM 795 O O . GLU A 1 105 ? -17.134 -6.336 -4.893 1.00 91.38 105 GLU A O 1
ATOM 800 N N . THR A 1 106 ? -16.920 -5.687 -7.037 1.00 90.62 106 THR A N 1
ATOM 801 C CA . THR A 1 106 ? -16.079 -4.522 -6.741 1.00 90.62 106 THR A CA 1
ATOM 802 C C . THR A 1 106 ? -16.805 -3.522 -5.838 1.00 90.62 106 THR A C 1
ATOM 804 O O . THR A 1 106 ? -16.217 -3.075 -4.857 1.00 90.62 106 THR A O 1
ATOM 807 N N . ILE A 1 107 ? -18.078 -3.200 -6.109 1.00 93.56 107 ILE A N 1
ATOM 808 C CA . ILE A 1 107 ? -18.884 -2.314 -5.249 1.00 93.56 107 ILE A CA 1
ATOM 809 C C . ILE A 1 107 ? -19.029 -2.913 -3.848 1.00 93.56 107 ILE A C 1
ATOM 811 O O . ILE A 1 107 ? -18.792 -2.221 -2.858 1.00 93.56 107 ILE A O 1
ATOM 815 N N . ARG A 1 108 ? -19.395 -4.194 -3.745 1.00 93.38 108 ARG A N 1
ATOM 816 C CA . ARG A 1 108 ? -19.644 -4.858 -2.461 1.00 93.38 108 ARG A CA 1
ATOM 817 C C . ARG A 1 108 ? -18.426 -4.780 -1.547 1.00 93.38 108 ARG A C 1
ATOM 819 O O . ARG A 1 108 ? -18.566 -4.406 -0.389 1.00 93.38 108 ARG A O 1
ATOM 826 N N . THR A 1 109 ? -17.237 -5.086 -2.058 1.00 88.94 109 THR A N 1
ATOM 827 C CA . THR A 1 109 ? -16.032 -5.072 -1.223 1.00 88.94 109 THR A CA 1
ATOM 828 C C . THR A 1 109 ? -15.423 -3.680 -1.093 1.00 88.94 109 THR A C 1
ATOM 830 O O . THR A 1 109 ? -15.210 -3.219 0.023 1.00 88.94 109 THR A O 1
ATOM 833 N N . ASN A 1 110 ? -15.140 -2.999 -2.207 1.00 91.50 110 ASN A N 1
ATOM 834 C CA . ASN A 1 110 ? -14.331 -1.777 -2.183 1.00 91.50 110 ASN A CA 1
ATOM 835 C C . ASN A 1 110 ? -15.131 -0.529 -1.795 1.00 91.50 110 ASN A C 1
ATOM 837 O O . ASN A 1 110 ? -14.510 0.444 -1.378 1.00 91.50 110 ASN A O 1
ATOM 841 N N . VAL A 1 111 ? -16.461 -0.543 -1.956 1.00 94.62 111 VAL A N 1
ATOM 842 C CA . VAL A 1 111 ? -17.341 0.586 -1.614 1.00 94.62 111 VAL A CA 1
ATOM 843 C C . VAL A 1 111 ? -18.120 0.276 -0.343 1.00 94.62 111 VAL A C 1
ATOM 845 O O . VAL A 1 111 ? -17.852 0.867 0.697 1.00 94.62 111 VAL A O 1
ATOM 848 N N . VAL A 1 112 ? -19.051 -0.682 -0.404 1.00 96.62 112 VAL A N 1
ATOM 849 C CA . VAL A 1 112 ? -19.932 -1.009 0.728 1.00 96.62 112 VAL A CA 1
ATOM 850 C C . VAL A 1 112 ? -19.111 -1.489 1.919 1.00 96.62 112 VAL A C 1
ATOM 852 O O . VAL A 1 112 ? -19.297 -0.992 3.027 1.00 96.62 112 VAL A O 1
ATOM 855 N N . GLY A 1 113 ? -18.170 -2.407 1.694 1.00 96.19 113 GLY A N 1
ATOM 856 C CA . GLY A 1 113 ? -17.322 -2.941 2.752 1.00 96.19 113 GLY A CA 1
ATOM 857 C C . GLY A 1 113 ? -16.447 -1.883 3.424 1.00 96.19 113 GLY A C 1
ATOM 858 O O . GLY A 1 113 ? -16.461 -1.766 4.648 1.00 96.19 113 GLY A O 1
ATOM 859 N N . THR A 1 114 ? -15.731 -1.077 2.640 1.00 96.69 114 THR A N 1
ATOM 860 C CA . THR A 1 114 ? -14.876 -0.004 3.173 1.00 96.69 114 THR A CA 1
ATOM 861 C C . THR A 1 114 ? -15.672 1.014 3.990 1.00 96.69 114 THR A C 1
ATOM 863 O O . THR A 1 114 ? -15.273 1.347 5.103 1.00 96.69 114 THR A O 1
ATOM 866 N N . LEU A 1 115 ? -16.821 1.473 3.478 1.00 98.06 115 LEU A N 1
ATOM 867 C CA . LEU A 1 115 ? -17.669 2.439 4.183 1.00 98.06 115 LEU A CA 1
ATOM 868 C C . LEU A 1 115 ? -18.285 1.840 5.451 1.00 98.06 115 LEU A C 1
ATOM 870 O O . LEU A 1 115 ? -18.344 2.511 6.477 1.00 98.06 115 LEU A O 1
ATOM 874 N N . THR A 1 116 ? -18.685 0.566 5.413 1.00 98.44 116 THR A N 1
ATOM 875 C CA . THR A 1 116 ? -19.195 -0.133 6.602 1.00 98.44 116 THR A CA 1
ATOM 876 C C . THR A 1 116 ? -18.118 -0.222 7.680 1.00 98.44 116 THR A C 1
ATOM 878 O O . THR A 1 116 ? -18.407 0.023 8.848 1.00 98.44 116 THR A O 1
ATOM 881 N N . LEU A 1 117 ? -16.871 -0.532 7.310 1.00 98.38 117 LEU A N 1
ATOM 882 C CA . LEU A 1 117 ? -15.762 -0.579 8.260 1.00 98.38 117 LEU A CA 1
ATOM 883 C C . LEU A 1 117 ? -15.446 0.800 8.847 1.00 98.38 117 LEU A C 1
ATOM 885 O O . LEU A 1 117 ? -15.299 0.910 10.061 1.00 98.38 117 LEU A O 1
ATOM 889 N N . ALA A 1 118 ? -15.382 1.842 8.013 1.00 98.50 118 ALA A N 1
ATOM 890 C CA . ALA A 1 118 ? -15.179 3.219 8.467 1.00 98.50 118 ALA A CA 1
ATOM 891 C C . ALA A 1 118 ? -16.233 3.636 9.499 1.00 98.50 118 ALA A C 1
ATOM 893 O O . ALA A 1 118 ? -15.890 4.151 10.565 1.00 98.50 118 ALA A O 1
ATOM 894 N N . ASP A 1 119 ? -17.497 3.327 9.214 1.00 98.69 119 ASP A N 1
ATOM 895 C CA . ASP A 1 119 ? -18.628 3.638 10.077 1.00 98.69 119 ASP A CA 1
ATOM 896 C C . ASP A 1 119 ? -18.601 2.882 11.410 1.00 98.69 119 ASP A C 1
ATOM 898 O O . ASP A 1 119 ? -18.715 3.496 12.470 1.00 98.69 119 ASP A O 1
ATOM 902 N N . VAL A 1 120 ? -18.355 1.567 11.385 1.00 98.50 120 VAL A N 1
ATOM 903 C CA . VAL A 1 120 ? -18.229 0.776 12.620 1.00 98.50 120 VAL A CA 1
ATOM 904 C C . VAL A 1 120 ? -17.047 1.261 13.463 1.00 98.50 120 VAL A C 1
ATOM 906 O O . VAL A 1 120 ? -17.184 1.402 14.678 1.00 98.50 120 VAL A O 1
ATOM 909 N N . CYS A 1 121 ? -15.892 1.541 12.850 1.00 98.62 121 CYS A N 1
ATOM 910 C CA . CYS A 1 121 ? -14.744 2.093 13.569 1.00 98.62 121 CYS A CA 1
ATOM 911 C C . CYS A 1 121 ? -15.095 3.436 14.219 1.00 98.62 121 CYS A C 1
ATOM 913 O O . CYS A 1 121 ? -14.755 3.655 15.381 1.00 98.62 121 CYS A O 1
ATOM 915 N N . ARG A 1 122 ? -15.831 4.300 13.511 1.00 98.56 122 ARG A N 1
ATOM 916 C CA . ARG A 1 122 ? -16.249 5.606 14.024 1.00 98.56 122 ARG A CA 1
ATOM 917 C C . ARG A 1 122 ? -17.155 5.477 15.243 1.00 98.56 122 ARG A C 1
ATOM 919 O O . ARG A 1 122 ? -16.900 6.120 16.256 1.00 98.56 122 ARG A O 1
ATOM 926 N N . GLU A 1 123 ? -18.167 4.610 15.185 1.00 98.25 123 GLU A N 1
ATOM 927 C CA . GLU A 1 123 ? -19.060 4.341 16.324 1.00 98.25 123 GLU A CA 1
ATOM 928 C C . GLU A 1 123 ? -18.324 3.809 17.559 1.00 98.25 123 GLU A C 1
ATOM 930 O O . GLU A 1 123 ? -18.788 3.979 18.686 1.00 98.25 123 GLU A O 1
ATOM 935 N N . LYS A 1 124 ? -17.180 3.149 17.355 1.00 97.88 124 LYS A N 1
ATOM 936 C CA . LYS A 1 124 ? -16.342 2.595 18.423 1.00 97.88 124 LYS A CA 1
ATOM 937 C C . LYS A 1 124 ? -15.198 3.517 18.847 1.00 97.88 124 LYS A C 1
ATOM 939 O O . LYS A 1 124 ? -14.433 3.132 19.725 1.00 97.88 124 LYS A O 1
ATOM 944 N N . GLY A 1 125 ? -15.084 4.712 18.263 1.00 97.81 125 GLY A N 1
ATOM 945 C CA . GLY A 1 125 ? -13.999 5.652 18.557 1.00 97.81 125 GLY A CA 1
ATOM 946 C C . GLY A 1 125 ? -12.618 5.149 18.122 1.00 97.81 125 GLY A C 1
ATOM 947 O O . GLY A 1 125 ? -11.620 5.499 18.743 1.00 97.81 125 GLY A O 1
ATOM 948 N N . LEU A 1 126 ? -12.559 4.303 17.090 1.00 98.50 126 LEU A N 1
ATOM 949 C CA . LEU A 1 126 ? -11.329 3.696 16.584 1.00 98.50 126 LEU A CA 1
ATOM 950 C C . LEU A 1 126 ? -10.809 4.441 15.357 1.00 98.50 126 LEU A C 1
ATOM 952 O O . LEU A 1 126 ? -11.558 4.704 14.4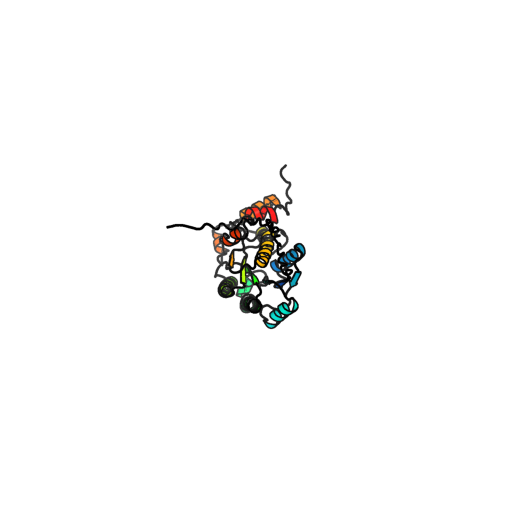10 1.00 98.50 126 LEU A O 1
ATOM 956 N N . ILE A 1 127 ? -9.499 4.684 15.337 1.00 98.56 127 ILE A N 1
ATOM 957 C CA . ILE A 1 127 ? -8.800 5.142 14.137 1.00 98.56 127 ILE A CA 1
ATOM 958 C C . ILE A 1 127 ? -8.743 4.001 13.119 1.00 98.56 127 ILE A C 1
ATOM 960 O O . ILE A 1 127 ? -8.345 2.875 13.441 1.00 98.56 127 ILE A O 1
ATOM 964 N N . LEU A 1 128 ? -9.124 4.312 11.881 1.00 98.75 128 LEU A N 1
ATOM 965 C CA . LEU A 1 128 ? -9.025 3.413 10.738 1.00 98.75 128 LEU A CA 1
ATOM 966 C C . LEU A 1 128 ? -7.943 3.903 9.774 1.00 98.75 128 LEU A C 1
ATOM 968 O O . LEU A 1 128 ? -8.123 4.917 9.105 1.00 98.75 128 LEU A O 1
ATOM 972 N N . VAL A 1 129 ? -6.859 3.142 9.631 1.00 98.56 129 VAL A N 1
ATOM 973 C CA . VAL A 1 129 ? -5.872 3.345 8.563 1.00 98.56 129 VAL A CA 1
ATOM 974 C C . VAL A 1 129 ? -6.317 2.576 7.323 1.00 98.56 129 VAL A C 1
ATOM 976 O O . VAL A 1 129 ? -6.321 1.347 7.306 1.00 98.56 129 VAL A O 1
ATOM 979 N N . ASN A 1 130 ? -6.712 3.301 6.284 1.00 97.75 130 ASN A N 1
ATOM 980 C CA . ASN A 1 130 ? -7.237 2.769 5.036 1.00 97.75 130 ASN A CA 1
ATOM 981 C C . ASN A 1 130 ? -6.186 2.862 3.922 1.00 97.75 130 ASN A C 1
ATOM 983 O O . ASN A 1 130 ? -5.902 3.946 3.410 1.00 97.75 130 ASN A O 1
ATOM 987 N N . CYS A 1 131 ? -5.613 1.722 3.539 1.00 90.81 131 CYS A N 1
ATOM 988 C CA . CYS A 1 131 ? -4.659 1.637 2.440 1.00 90.81 131 CYS A CA 1
ATOM 989 C C . CYS A 1 131 ? -5.415 1.510 1.115 1.00 90.81 131 CYS A C 1
ATOM 991 O O . CYS A 1 131 ? -5.961 0.449 0.805 1.00 90.81 131 CYS A O 1
ATOM 993 N N . GLU A 1 132 ? -5.412 2.568 0.307 1.00 82.31 132 GLU A N 1
ATOM 994 C CA . GLU A 1 132 ? -6.066 2.569 -0.998 1.00 82.31 132 GLU A CA 1
ATOM 995 C C . GLU A 1 132 ? -5.112 2.925 -2.129 1.00 82.31 132 GLU A C 1
ATOM 997 O O . GLU A 1 132 ? -4.189 3.723 -1.986 1.00 82.31 132 GLU A O 1
ATOM 1002 N N . ASP A 1 133 ? -5.362 2.341 -3.299 1.00 74.06 133 ASP A N 1
ATOM 1003 C CA . ASP A 1 133 ? -4.720 2.816 -4.515 1.00 74.06 133 ASP A CA 1
ATOM 1004 C C . ASP A 1 133 ? -5.224 4.229 -4.815 1.00 74.06 133 ASP A C 1
ATOM 1006 O O . ASP A 1 133 ? -6.434 4.471 -4.827 1.00 74.06 133 ASP A O 1
ATOM 1010 N N . SER A 1 134 ? -4.299 5.146 -5.106 1.00 64.06 134 SER A N 1
ATOM 1011 C CA . SER A 1 134 ? -4.654 6.504 -5.523 1.00 64.06 134 SER A CA 1
ATOM 1012 C C . SER A 1 134 ? -5.671 6.477 -6.680 1.00 64.06 134 SER A C 1
ATOM 1014 O O . SER A 1 134 ? -5.523 5.648 -7.593 1.00 64.06 134 SER A O 1
ATOM 1016 N N . PRO A 1 135 ? -6.682 7.373 -6.694 1.00 62.69 135 PRO A N 1
ATOM 1017 C CA . PRO A 1 135 ? -7.565 7.562 -7.839 1.00 62.69 135 PRO A CA 1
ATOM 1018 C C . PRO A 1 135 ? -6.749 7.968 -9.068 1.00 62.69 135 PRO A C 1
ATOM 1020 O O . PRO A 1 135 ? -6.429 9.127 -9.301 1.00 62.69 135 PRO A O 1
ATOM 1023 N N . ASN A 1 136 ? -6.353 6.964 -9.838 1.00 56.22 136 ASN A N 1
ATOM 1024 C CA . ASN A 1 136 ? -5.343 7.122 -10.872 1.00 56.22 136 ASN A CA 1
ATOM 1025 C C . ASN A 1 136 ? -5.924 7.816 -12.116 1.00 56.22 136 ASN A C 1
ATOM 1027 O O . ASN A 1 136 ? -5.255 8.608 -12.763 1.00 56.22 136 ASN A O 1
ATOM 1031 N N . PHE A 1 137 ? -7.178 7.549 -12.468 1.00 60.38 137 PHE A N 1
ATOM 1032 C CA . PHE A 1 137 ? -7.819 8.113 -13.653 1.00 60.38 137 PHE A CA 1
ATOM 1033 C C . PHE A 1 137 ? -9.279 7.659 -13.665 1.00 60.38 137 PHE A C 1
ATOM 1035 O O . PHE A 1 137 ? -9.536 6.474 -13.494 1.00 60.38 137 PHE A O 1
ATOM 1042 N N . VAL A 1 138 ? -10.257 8.527 -13.919 1.00 58.56 138 VAL A N 1
ATOM 1043 C CA . VAL A 1 138 ? -11.683 8.129 -14.003 1.00 58.56 138 VAL A CA 1
ATOM 1044 C C . VAL A 1 138 ? -12.032 7.351 -15.287 1.00 58.56 138 VAL A C 1
ATOM 1046 O O . VAL A 1 138 ? -13.181 7.336 -15.711 1.00 58.56 138 VAL A O 1
ATOM 1049 N N . GLY A 1 139 ? -11.068 6.688 -15.930 1.00 65.25 139 GLY A N 1
ATOM 1050 C CA . GLY A 1 139 ? -11.299 5.886 -17.136 1.00 65.25 139 GLY A CA 1
ATOM 1051 C C . GLY A 1 139 ? -11.805 4.474 -16.881 1.00 65.25 139 GLY A C 1
ATOM 1052 O O . GLY A 1 139 ? -12.580 3.972 -17.685 1.00 65.25 139 GLY A O 1
ATOM 1053 N N . SER A 1 140 ? -11.405 3.851 -15.769 1.00 76.88 140 SER A N 1
ATOM 1054 C CA . SER A 1 140 ? -11.855 2.506 -15.394 1.00 76.88 140 SER A CA 1
ATOM 1055 C C . SER A 1 140 ? -12.934 2.562 -14.317 1.00 76.88 140 SER A C 1
ATOM 1057 O O . SER A 1 140 ? -12.970 3.475 -13.485 1.00 76.88 140 SER A O 1
ATOM 1059 N N . PHE A 1 141 ? -13.811 1.564 -14.299 1.00 84.88 141 PHE A N 1
ATOM 1060 C CA . PHE A 1 141 ? -14.780 1.352 -13.237 1.00 84.88 141 PHE A CA 1
ATOM 1061 C C . PHE A 1 141 ? -14.090 1.260 -11.872 1.00 84.88 141 PHE A C 1
ATOM 1063 O O . PHE A 1 141 ? -14.507 1.934 -10.932 1.00 84.88 141 PHE A O 1
ATOM 1070 N N . TYR A 1 142 ? -12.981 0.517 -11.779 1.00 83.06 142 TYR A N 1
ATOM 1071 C CA . TYR A 1 142 ? -12.193 0.409 -10.548 1.00 83.06 142 TYR A CA 1
ATOM 1072 C C . TYR A 1 142 ? -11.765 1.787 -10.024 1.00 83.06 142 TYR A C 1
ATOM 1074 O O . TYR A 1 142 ? -12.073 2.149 -8.889 1.00 83.06 142 TYR A O 1
ATOM 1082 N N . SER A 1 143 ? -11.120 2.603 -10.857 1.00 81.88 143 SER A N 1
ATOM 1083 C CA . SER A 1 143 ? -10.628 3.911 -10.426 1.00 81.88 143 SER A CA 1
ATOM 1084 C C . SER A 1 143 ? -11.753 4.913 -10.147 1.00 81.88 143 SER A C 1
ATOM 1086 O O . SER A 1 143 ? -11.622 5.701 -9.212 1.00 81.88 143 SER A O 1
ATOM 1088 N N . LYS A 1 144 ? -12.885 4.844 -10.868 1.00 85.88 144 LYS A N 1
ATOM 1089 C CA . LYS A 1 144 ? -14.095 5.614 -10.524 1.00 85.88 144 LYS A CA 1
ATOM 1090 C C . LYS A 1 144 ? -14.609 5.254 -9.131 1.00 85.88 144 LYS A C 1
ATOM 1092 O O . LYS A 1 144 ? -14.875 6.155 -8.343 1.00 85.88 144 LYS A O 1
ATOM 1097 N N . THR A 1 145 ? -14.710 3.960 -8.805 1.00 88.06 145 THR A N 1
ATOM 1098 C CA . THR A 1 145 ? -15.177 3.535 -7.473 1.00 88.06 145 THR A CA 1
ATOM 1099 C C . THR A 1 145 ? -14.247 4.006 -6.358 1.00 88.06 145 THR A C 1
ATOM 1101 O O . THR A 1 145 ? -14.732 4.466 -5.331 1.00 88.06 145 THR A O 1
ATOM 1104 N N . LYS A 1 146 ? -12.926 3.980 -6.572 1.00 87.19 146 LYS A N 1
ATOM 1105 C CA . LYS A 1 146 ? -11.952 4.488 -5.596 1.00 87.19 146 LYS A CA 1
ATOM 1106 C C . LYS A 1 146 ? -12.064 5.993 -5.369 1.00 87.19 146 LYS A C 1
ATOM 1108 O O . LYS A 1 146 ? -12.095 6.422 -4.223 1.00 87.19 146 LYS A O 1
ATOM 1113 N N . ALA A 1 147 ? -12.228 6.781 -6.433 1.00 88.88 147 ALA A N 1
ATOM 1114 C CA . ALA A 1 147 ? -12.474 8.218 -6.303 1.00 88.88 147 ALA A CA 1
ATOM 1115 C C . ALA A 1 147 ? -13.741 8.517 -5.479 1.00 88.88 147 ALA A C 1
ATOM 1117 O O . ALA A 1 147 ? -13.725 9.382 -4.609 1.00 88.88 147 ALA A O 1
ATOM 1118 N N . MET A 1 148 ? -14.827 7.774 -5.728 1.00 91.88 148 MET A N 1
ATOM 1119 C CA . MET A 1 148 ? -16.083 7.927 -4.983 1.00 91.88 148 MET A CA 1
ATOM 1120 C C . MET A 1 148 ? -15.916 7.581 -3.501 1.00 91.88 148 MET A C 1
ATOM 1122 O O . MET A 1 148 ? -16.400 8.314 -2.645 1.00 91.88 148 MET A O 1
ATOM 1126 N N . VAL A 1 149 ? -15.237 6.475 -3.193 1.00 93.94 149 VAL A N 1
ATOM 1127 C CA . VAL A 1 149 ? -15.018 6.034 -1.808 1.00 93.94 149 VAL A CA 1
ATOM 1128 C C . VAL A 1 149 ? -14.152 7.027 -1.053 1.00 93.94 149 VAL A C 1
ATOM 1130 O O . VAL A 1 149 ? -14.518 7.407 0.052 1.00 93.94 149 VAL A O 1
ATOM 1133 N N . GLU A 1 150 ? -13.065 7.509 -1.653 1.00 94.25 150 GLU A N 1
ATOM 1134 C CA . GLU A 1 150 ? -12.215 8.520 -1.027 1.00 94.25 150 GLU A CA 1
ATOM 1135 C C . GLU A 1 150 ? -13.000 9.799 -0.694 1.00 94.25 150 GLU A C 1
ATOM 1137 O O . GLU A 1 150 ? -12.860 10.326 0.409 1.00 94.25 150 GLU A O 1
ATOM 1142 N N . GLU A 1 151 ? -13.865 10.268 -1.602 1.00 94.50 151 GLU A N 1
ATOM 1143 C CA . GLU A 1 151 ? -14.715 11.440 -1.359 1.00 94.50 151 GLU A CA 1
ATOM 1144 C C . GLU A 1 151 ? -15.680 11.217 -0.188 1.00 94.50 151 GLU A C 1
ATOM 1146 O O . GLU A 1 151 ? -15.837 12.086 0.667 1.00 94.50 151 GLU A O 1
ATOM 1151 N N . LEU A 1 152 ? -16.290 10.033 -0.107 1.00 97.19 152 LEU A N 1
ATOM 1152 C CA . LEU A 1 152 ? -17.191 9.678 0.989 1.00 97.19 152 LEU A CA 1
ATOM 1153 C C . LEU A 1 152 ? -16.444 9.555 2.325 1.00 97.19 152 LEU A C 1
ATOM 1155 O O . LEU A 1 152 ? -16.945 10.029 3.347 1.00 97.19 152 LEU A O 1
ATOM 1159 N N . LEU A 1 153 ? -15.233 8.988 2.317 1.00 97.19 153 LEU A N 1
ATOM 1160 C CA . LEU A 1 153 ? -14.403 8.801 3.509 1.00 97.19 153 LEU A CA 1
ATOM 1161 C C . LEU A 1 153 ? -13.939 10.117 4.146 1.00 97.19 153 LEU A C 1
ATOM 1163 O O . LEU A 1 153 ? -13.662 10.126 5.341 1.00 97.19 153 LEU A O 1
ATOM 1167 N N . LYS A 1 154 ? -13.926 11.241 3.416 1.00 96.25 154 LYS A N 1
ATOM 1168 C CA . LYS A 1 154 ? -13.626 12.571 3.990 1.00 96.25 154 LYS A CA 1
ATOM 1169 C C . LYS A 1 154 ? -14.575 12.979 5.119 1.00 96.25 154 LYS A C 1
ATOM 1171 O O . LYS A 1 154 ? -14.210 13.814 5.939 1.00 96.25 154 LYS A O 1
ATOM 1176 N N . ASN A 1 155 ? -15.777 12.407 5.154 1.00 97.94 155 ASN A N 1
ATOM 1177 C CA . ASN A 1 155 ? -16.779 12.688 6.183 1.00 97.94 155 ASN A CA 1
ATOM 1178 C C . ASN A 1 155 ? -16.558 11.874 7.471 1.00 97.94 155 ASN A C 1
ATOM 1180 O O . ASN A 1 155 ? -17.257 12.095 8.458 1.00 97.94 155 ASN A O 1
ATOM 1184 N N . TYR A 1 156 ? -15.604 10.939 7.465 1.00 98.25 156 TYR A N 1
ATOM 1185 C CA . TYR A 1 156 ? -15.224 10.140 8.622 1.00 98.25 156 TYR A CA 1
ATOM 1186 C C . TYR A 1 156 ? -13.924 10.694 9.215 1.00 98.25 156 TYR A C 1
ATOM 1188 O O . TYR A 1 156 ? -12.823 10.432 8.732 1.00 98.25 156 TYR A O 1
ATOM 1196 N N . ASP A 1 157 ? -14.064 11.468 10.287 1.00 97.94 157 ASP A N 1
ATOM 1197 C CA . ASP A 1 157 ? -12.978 12.129 11.021 1.00 97.94 157 ASP A CA 1
ATOM 1198 C C . ASP A 1 157 ? -11.971 11.162 11.660 1.00 97.94 157 ASP A C 1
ATOM 1200 O O . ASP A 1 157 ? -10.840 11.554 11.939 1.00 97.94 157 ASP A O 1
ATOM 1204 N N . ASN A 1 158 ? -12.355 9.897 11.838 1.00 98.50 158 ASN A N 1
ATOM 1205 C CA . ASN A 1 158 ? -11.522 8.817 12.364 1.00 98.50 158 ASN A CA 1
ATOM 1206 C C . ASN A 1 158 ? -10.716 8.055 11.291 1.00 98.50 158 ASN A C 1
ATOM 1208 O O . ASN A 1 158 ? -10.011 7.100 11.627 1.00 98.50 158 ASN A O 1
ATOM 1212 N N . VAL A 1 159 ? -10.835 8.411 10.007 1.00 98.69 159 VAL A N 1
ATOM 1213 C CA . VAL A 1 159 ? -10.201 7.669 8.906 1.00 98.69 159 VAL A CA 1
ATOM 1214 C C . VAL A 1 159 ? -8.928 8.360 8.431 1.00 98.69 159 VAL A C 1
ATOM 1216 O O . VAL A 1 159 ? -8.917 9.552 8.135 1.00 98.69 159 VAL A O 1
ATOM 1219 N N . CYS A 1 160 ? -7.857 7.583 8.295 1.00 98.56 160 CYS A N 1
ATOM 1220 C CA . CYS A 1 160 ? -6.618 7.955 7.627 1.00 98.56 160 CYS A CA 1
ATOM 1221 C C . CYS A 1 160 ? -6.527 7.237 6.279 1.00 98.56 160 CYS A C 1
ATOM 1223 O O . CYS A 1 160 ? -6.287 6.032 6.240 1.00 98.56 160 CYS A O 1
ATOM 1225 N N . THR A 1 161 ? -6.713 7.949 5.170 1.00 98.25 161 THR A N 1
ATOM 1226 C CA . THR A 1 161 ? -6.629 7.353 3.828 1.00 98.25 161 THR A CA 1
ATOM 1227 C C . THR A 1 161 ? -5.230 7.538 3.253 1.00 98.25 161 THR A C 1
ATOM 1229 O O . THR A 1 161 ? -4.781 8.665 3.031 1.00 98.25 161 THR A O 1
ATOM 1232 N N . LEU A 1 162 ? -4.555 6.424 2.971 1.00 97.69 162 LEU A N 1
ATOM 1233 C CA . LEU A 1 162 ? -3.205 6.378 2.416 1.00 97.69 162 LEU A CA 1
ATOM 1234 C C . LEU A 1 162 ? -3.269 6.044 0.927 1.00 97.69 162 LEU A C 1
ATOM 1236 O O . LEU A 1 162 ? -3.643 4.932 0.562 1.00 97.69 162 LEU A O 1
ATOM 1240 N N . ARG A 1 163 ? -2.879 6.993 0.069 1.00 95.00 163 ARG A N 1
ATOM 1241 C CA . ARG A 1 163 ? -2.846 6.823 -1.391 1.00 95.00 163 ARG A CA 1
ATOM 1242 C C . ARG A 1 163 ? -1.551 6.148 -1.832 1.00 95.00 163 ARG A C 1
ATOM 1244 O O . ARG A 1 163 ? -0.544 6.817 -2.059 1.00 95.00 163 ARG A O 1
ATOM 1251 N N . VAL A 1 164 ? -1.591 4.834 -1.983 1.00 93.06 164 VAL A N 1
ATOM 1252 C CA . VAL A 1 164 ? -0.483 4.021 -2.495 1.00 93.06 164 VAL A CA 1
ATOM 1253 C C . VAL A 1 164 ? -0.435 4.107 -4.025 1.00 93.06 164 VAL A C 1
ATOM 1255 O O . VAL A 1 164 ? -1.476 4.141 -4.693 1.00 93.06 164 VAL A O 1
ATOM 1258 N N . ARG A 1 165 ? 0.772 4.121 -4.609 1.00 90.81 165 ARG A N 1
ATOM 1259 C CA . ARG A 1 165 ? 0.973 3.992 -6.064 1.00 90.81 165 ARG A CA 1
ATOM 1260 C C . ARG A 1 165 ? 2.130 3.056 -6.379 1.00 90.81 165 ARG A C 1
ATOM 1262 O O . ARG A 1 165 ? 3.171 3.124 -5.741 1.00 90.81 165 ARG A O 1
ATOM 1269 N N . MET A 1 166 ? 1.932 2.207 -7.393 1.00 90.75 166 MET A N 1
ATOM 1270 C CA . MET A 1 166 ? 2.949 1.296 -7.949 1.00 90.75 166 MET A CA 1
ATOM 1271 C C . MET A 1 166 ? 3.851 0.678 -6.862 1.00 90.75 166 MET A C 1
ATOM 1273 O O . MET A 1 166 ? 5.047 0.956 -6.835 1.00 90.75 166 MET A O 1
ATOM 1277 N N . PRO A 1 167 ? 3.280 -0.110 -5.932 1.00 94.50 167 PRO A N 1
ATOM 1278 C CA . PRO A 1 167 ? 4.016 -0.584 -4.770 1.00 94.50 167 PRO A CA 1
ATOM 1279 C C . PRO A 1 167 ? 5.227 -1.445 -5.153 1.00 94.50 167 PRO A C 1
ATOM 1281 O O . PRO A 1 167 ? 5.136 -2.338 -6.007 1.00 94.50 167 PRO A O 1
ATOM 1284 N N . ILE A 1 168 ? 6.342 -1.194 -4.472 1.00 97.62 168 ILE A N 1
ATOM 1285 C CA . ILE A 1 168 ? 7.622 -1.894 -4.613 1.00 97.62 168 ILE A CA 1
ATOM 1286 C C . ILE A 1 168 ? 8.019 -2.441 -3.246 1.00 97.62 168 ILE A C 1
ATOM 1288 O O . ILE A 1 168 ? 7.830 -1.766 -2.238 1.00 97.62 168 ILE A O 1
ATOM 1292 N N . SER A 1 169 ? 8.583 -3.647 -3.212 1.00 97.50 169 SER A N 1
ATOM 1293 C CA . SER A 1 169 ? 9.244 -4.174 -2.016 1.00 97.50 169 SER A CA 1
ATOM 1294 C C . SER A 1 169 ? 10.648 -4.689 -2.310 1.00 97.50 169 SER A C 1
ATOM 1296 O O . SER A 1 169 ? 10.982 -4.951 -3.468 1.00 97.50 169 SER A O 1
ATOM 1298 N N . SER A 1 170 ? 11.415 -4.938 -1.251 1.00 97.25 170 SER A N 1
ATOM 1299 C CA . SER A 1 170 ? 12.690 -5.661 -1.290 1.00 97.25 170 SER A CA 1
ATOM 1300 C C . SER A 1 170 ? 12.558 -7.078 -1.869 1.00 97.25 170 SER A C 1
ATOM 1302 O O . SER A 1 170 ? 13.462 -7.548 -2.552 1.00 97.25 170 SER A O 1
ATOM 1304 N N . ASP A 1 171 ? 11.420 -7.753 -1.678 1.00 96.81 171 ASP A N 1
ATOM 1305 C CA . ASP A 1 171 ? 11.148 -9.052 -2.309 1.00 96.81 171 ASP A CA 1
ATOM 1306 C C . ASP A 1 171 ? 10.859 -8.909 -3.819 1.00 96.81 171 ASP A C 1
ATOM 1308 O O . ASP A 1 171 ? 9.727 -8.639 -4.243 1.00 96.81 171 ASP A O 1
ATOM 1312 N N . LEU A 1 172 ? 11.894 -9.120 -4.639 1.00 96.00 172 LEU A N 1
ATOM 1313 C CA . LEU A 1 172 ? 11.827 -9.087 -6.107 1.00 96.00 172 LEU A CA 1
ATOM 1314 C C . LEU A 1 172 ? 11.210 -10.354 -6.732 1.00 96.00 172 LEU A C 1
ATOM 1316 O O . LEU A 1 172 ? 11.050 -10.426 -7.955 1.00 96.00 172 LEU A O 1
ATOM 1320 N N . THR A 1 173 ? 10.839 -11.361 -5.935 1.00 94.56 173 THR A N 1
ATOM 1321 C CA . THR A 1 173 ? 10.178 -12.578 -6.444 1.00 94.56 173 THR A CA 1
ATOM 1322 C C . THR A 1 173 ? 8.666 -12.401 -6.588 1.00 94.56 173 THR A C 1
ATOM 1324 O O . THR A 1 173 ? 8.019 -13.103 -7.373 1.00 94.56 173 THR A O 1
ATOM 1327 N N . ASN A 1 174 ? 8.096 -11.429 -5.873 1.00 92.88 174 ASN A N 1
ATOM 1328 C CA . ASN A 1 174 ? 6.661 -11.215 -5.813 1.00 92.88 174 ASN A CA 1
ATOM 1329 C C . ASN A 1 174 ? 6.102 -10.675 -7.146 1.00 92.88 174 ASN A C 1
ATOM 1331 O O . ASN A 1 174 ? 6.462 -9.577 -7.569 1.00 92.88 174 ASN A O 1
ATOM 1335 N N . PRO A 1 175 ? 5.138 -11.361 -7.790 1.00 91.38 175 PRO A N 1
ATOM 1336 C CA . PRO A 1 175 ? 4.601 -10.941 -9.088 1.00 91.38 175 PRO A CA 1
ATOM 1337 C C . PRO A 1 175 ? 3.798 -9.631 -9.038 1.00 91.38 175 PRO A C 1
ATOM 1339 O O . PRO A 1 175 ? 3.475 -9.062 -10.082 1.00 91.38 175 PRO A O 1
ATOM 1342 N N . ARG A 1 176 ? 3.421 -9.147 -7.846 1.00 89.62 176 ARG A N 1
ATOM 1343 C CA . ARG A 1 176 ? 2.738 -7.856 -7.687 1.00 89.62 176 ARG A CA 1
ATOM 1344 C C . ARG A 1 176 ? 3.705 -6.675 -7.671 1.00 89.62 176 ARG A C 1
ATOM 1346 O O . ARG A 1 176 ? 3.250 -5.576 -7.998 1.00 89.62 176 ARG A O 1
ATOM 1353 N N . ASN A 1 177 ? 4.977 -6.919 -7.351 1.00 94.69 177 ASN A N 1
ATOM 1354 C CA . ASN A 1 177 ? 6.029 -5.914 -7.273 1.00 94.69 177 ASN A CA 1
ATOM 1355 C C . ASN A 1 177 ? 6.230 -5.239 -8.629 1.00 94.69 177 ASN A C 1
ATOM 1357 O O . ASN A 1 177 ? 6.333 -5.905 -9.662 1.00 94.69 177 ASN A O 1
ATOM 1361 N N . PHE A 1 178 ? 6.234 -3.906 -8.628 1.00 94.62 178 PHE A N 1
ATOM 1362 C CA . PHE A 1 178 ? 6.385 -3.126 -9.849 1.00 94.62 178 PHE A CA 1
ATOM 1363 C C . PHE A 1 178 ? 7.693 -3.454 -10.583 1.00 94.62 178 PHE A C 1
ATOM 1365 O O . PHE A 1 178 ? 7.644 -3.652 -11.795 1.00 94.62 178 PHE A O 1
ATOM 1372 N N . ILE A 1 179 ? 8.812 -3.630 -9.869 1.00 96.69 179 ILE A N 1
ATOM 1373 C CA . ILE A 1 179 ? 10.106 -3.986 -10.480 1.00 96.69 179 ILE A CA 1
ATOM 1374 C C . ILE A 1 179 ? 10.005 -5.338 -11.195 1.00 96.69 179 ILE A C 1
ATOM 1376 O O . ILE A 1 179 ? 10.347 -5.445 -12.369 1.00 96.69 179 ILE A O 1
ATOM 1380 N N . THR A 1 180 ? 9.446 -6.350 -10.526 1.00 94.75 180 THR A N 1
ATOM 1381 C CA . THR A 1 180 ? 9.246 -7.699 -11.083 1.00 94.75 180 THR A CA 1
ATOM 1382 C C . THR A 1 180 ? 8.317 -7.708 -12.296 1.00 94.75 180 THR A C 1
ATOM 1384 O O . THR A 1 180 ? 8.446 -8.561 -13.171 1.00 94.75 180 THR A O 1
ATOM 1387 N N . LYS A 1 181 ? 7.355 -6.782 -12.361 1.00 91.94 181 LYS A N 1
ATOM 1388 C CA . LYS A 1 181 ? 6.479 -6.628 -13.528 1.00 91.94 181 LYS A CA 1
ATOM 1389 C C . LYS A 1 181 ? 7.238 -6.047 -14.711 1.00 91.94 181 LYS A C 1
ATOM 1391 O O . LYS A 1 181 ? 7.229 -6.654 -15.778 1.00 91.94 181 LYS A O 1
ATOM 1396 N N . ILE A 1 182 ? 7.887 -4.897 -14.527 1.00 93.81 182 ILE A N 1
ATOM 1397 C CA . ILE A 1 182 ? 8.556 -4.204 -15.634 1.00 93.81 182 ILE A CA 1
ATOM 1398 C C . ILE A 1 182 ? 9.782 -4.965 -16.141 1.00 93.81 182 ILE A C 1
ATOM 1400 O O . ILE A 1 182 ? 10.093 -4.857 -17.322 1.00 93.81 182 ILE A O 1
ATOM 1404 N N . SER A 1 183 ? 10.425 -5.780 -15.296 1.00 93.44 183 SER A N 1
ATOM 1405 C CA . SER A 1 183 ? 11.550 -6.628 -15.707 1.00 93.44 183 SER A CA 1
ATOM 1406 C C . SER A 1 183 ? 11.144 -7.843 -16.551 1.00 93.44 183 SER A C 1
ATOM 1408 O O . SER A 1 183 ? 11.994 -8.537 -17.099 1.00 93.44 183 SER A O 1
ATOM 1410 N N . ARG A 1 184 ? 9.840 -8.131 -16.647 1.00 92.75 184 ARG A N 1
ATOM 1411 C CA . ARG A 1 184 ? 9.283 -9.245 -17.433 1.00 92.75 184 ARG A CA 1
ATOM 1412 C C . ARG A 1 184 ? 8.524 -8.787 -18.673 1.00 92.75 184 ARG A C 1
ATOM 1414 O O . ARG A 1 184 ? 8.035 -9.627 -19.421 1.00 92.75 184 ARG A O 1
ATOM 1421 N N . TYR A 1 185 ? 8.348 -7.483 -18.863 1.00 90.44 185 TYR A N 1
ATOM 1422 C CA . TYR A 1 185 ? 7.649 -6.957 -20.028 1.00 90.44 185 TYR A CA 1
ATOM 1423 C C . TYR A 1 185 ? 8.565 -6.942 -21.250 1.00 90.44 185 TYR A C 1
ATOM 1425 O O . TYR A 1 185 ? 9.700 -6.485 -21.170 1.00 90.44 185 TYR A O 1
ATOM 1433 N N . ASP A 1 186 ? 8.030 -7.348 -22.405 1.00 89.69 186 ASP A N 1
ATOM 1434 C CA . ASP A 1 186 ? 8.758 -7.293 -23.681 1.00 89.69 186 ASP A CA 1
ATOM 1435 C C . ASP A 1 186 ? 9.162 -5.859 -24.056 1.00 89.69 186 ASP A C 1
ATOM 1437 O O . ASP A 1 186 ? 10.210 -5.620 -24.662 1.00 89.69 186 ASP A O 1
ATOM 1441 N N . LYS A 1 187 ? 8.296 -4.898 -23.711 1.00 90.69 187 LYS A N 1
ATOM 1442 C CA . LYS A 1 187 ? 8.491 -3.464 -23.914 1.00 90.69 187 LYS A CA 1
ATOM 1443 C C . LYS A 1 187 ? 7.967 -2.679 -22.718 1.00 90.69 187 LYS A C 1
ATOM 1445 O O . LYS A 1 187 ? 6.931 -3.020 -22.146 1.00 90.69 187 LYS A O 1
ATOM 1450 N N . VAL A 1 188 ? 8.645 -1.585 -22.384 1.00 90.12 188 VAL A N 1
ATOM 1451 C CA . VAL A 1 188 ? 8.250 -0.680 -21.297 1.00 90.12 188 VAL A CA 1
ATOM 1452 C C . VAL A 1 188 ? 8.015 0.741 -21.802 1.00 90.12 188 VAL A C 1
ATOM 1454 O O . VAL A 1 188 ? 8.686 1.234 -22.712 1.00 90.12 188 VAL A O 1
ATOM 1457 N N . VAL A 1 189 ? 7.037 1.419 -21.203 1.00 86.75 189 VAL A N 1
ATOM 1458 C CA . VAL A 1 189 ? 6.884 2.874 -21.351 1.00 86.75 189 VAL A CA 1
ATOM 1459 C C . VAL A 1 189 ? 7.928 3.565 -20.484 1.00 86.75 189 VAL A C 1
ATOM 1461 O O . VAL A 1 189 ? 8.312 3.009 -19.466 1.00 86.75 189 VAL A O 1
ATOM 1464 N N . ASN A 1 190 ? 8.374 4.767 -20.846 1.00 89.12 190 ASN A N 1
ATOM 1465 C CA . ASN A 1 190 ? 9.335 5.513 -20.034 1.00 89.12 190 ASN A CA 1
ATOM 1466 C C . ASN A 1 190 ? 8.736 6.831 -19.540 1.00 89.12 190 ASN A C 1
ATOM 1468 O O . ASN A 1 190 ? 8.945 7.877 -20.147 1.00 89.12 190 ASN A O 1
ATOM 1472 N N . ILE A 1 191 ? 7.941 6.765 -18.469 1.00 86.75 191 ILE A N 1
ATOM 1473 C CA . ILE A 1 191 ? 7.270 7.941 -17.904 1.00 86.75 191 ILE A CA 1
ATOM 1474 C C . ILE A 1 191 ? 7.543 8.030 -16.394 1.00 86.75 191 ILE A C 1
ATOM 1476 O O . ILE A 1 191 ? 7.334 7.022 -15.702 1.00 86.75 191 ILE A O 1
ATOM 1480 N N . PRO A 1 192 ? 7.988 9.195 -15.878 1.00 91.88 192 PRO A N 1
ATOM 1481 C CA . PRO A 1 192 ? 8.155 9.427 -14.445 1.00 91.88 192 PRO A CA 1
ATOM 1482 C C . PRO A 1 192 ? 6.843 9.261 -13.671 1.00 91.88 192 PRO A C 1
ATOM 1484 O O . PRO A 1 192 ? 5.790 9.731 -14.103 1.00 91.88 192 PRO A O 1
ATOM 1487 N N . ASN A 1 193 ? 6.905 8.583 -12.526 1.00 91.75 193 ASN A N 1
ATOM 1488 C CA . ASN A 1 193 ? 5.773 8.392 -11.624 1.00 91.75 193 ASN A CA 1
ATOM 1489 C C . ASN A 1 193 ? 6.212 8.463 -10.160 1.00 91.75 193 ASN A C 1
ATOM 1491 O O . ASN A 1 193 ? 7.298 7.990 -9.816 1.00 91.75 193 ASN A O 1
ATOM 1495 N N . SER A 1 194 ? 5.325 8.954 -9.294 1.00 94.88 194 SER A N 1
ATOM 1496 C CA . SER A 1 194 ? 5.427 8.696 -7.856 1.00 94.88 194 SER A CA 1
ATOM 1497 C C . SER A 1 194 ? 5.116 7.229 -7.556 1.00 94.88 194 SER A C 1
ATOM 1499 O O . SER A 1 194 ? 4.163 6.657 -8.096 1.00 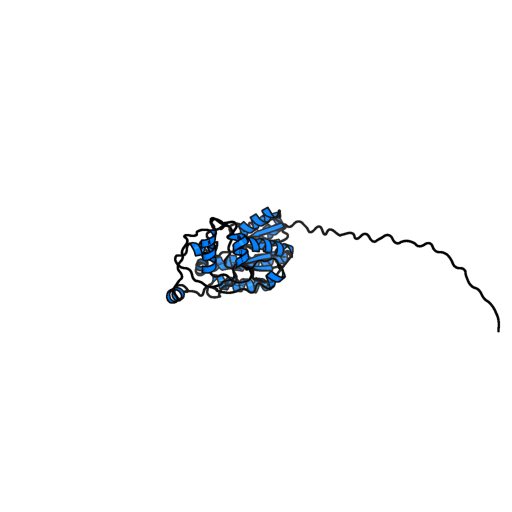94.88 194 SER A O 1
ATOM 1501 N N . MET A 1 195 ? 5.918 6.623 -6.683 1.00 95.94 195 MET A N 1
ATOM 1502 C CA . MET A 1 195 ? 5.822 5.210 -6.312 1.00 95.94 195 MET A CA 1
ATOM 1503 C C . MET A 1 195 ? 5.973 5.039 -4.797 1.00 95.94 195 MET A C 1
ATOM 1505 O O . MET A 1 195 ? 6.486 5.924 -4.110 1.00 95.94 195 MET A O 1
ATOM 1509 N N . THR A 1 196 ? 5.515 3.906 -4.273 1.00 97.88 196 THR A N 1
ATOM 1510 C CA . THR A 1 196 ? 5.535 3.589 -2.840 1.00 97.88 196 THR A CA 1
ATOM 1511 C C . THR A 1 196 ? 6.529 2.460 -2.561 1.00 97.88 196 THR A C 1
ATOM 1513 O O . THR A 1 196 ? 6.280 1.316 -2.955 1.00 97.88 196 THR A O 1
ATOM 1516 N N . ILE A 1 197 ? 7.619 2.750 -1.842 1.00 98.50 197 ILE A N 1
ATOM 1517 C CA . ILE A 1 197 ? 8.536 1.723 -1.325 1.00 98.50 197 ILE A CA 1
ATOM 1518 C C . ILE A 1 197 ? 7.971 1.166 -0.015 1.00 98.50 197 ILE A C 1
ATOM 1520 O O . ILE A 1 197 ? 8.024 1.808 1.031 1.00 98.50 197 ILE A O 1
ATOM 1524 N N . LEU A 1 198 ? 7.385 -0.031 -0.073 1.00 98.19 198 LEU A N 1
ATOM 1525 C CA . LEU A 1 198 ? 6.632 -0.628 1.034 1.00 98.19 198 LEU A CA 1
ATOM 1526 C C . LEU A 1 198 ? 7.495 -0.895 2.273 1.00 98.19 198 LEU A C 1
ATOM 1528 O O . LEU A 1 198 ? 7.002 -0.731 3.386 1.00 98.19 198 LEU A O 1
ATOM 1532 N N . ASP A 1 199 ? 8.762 -1.269 2.087 1.00 98.12 199 ASP A N 1
ATOM 1533 C CA . ASP A 1 199 ? 9.717 -1.531 3.171 1.00 98.12 199 ASP A CA 1
ATOM 1534 C C . ASP A 1 199 ? 10.005 -0.287 4.032 1.00 98.12 199 ASP A C 1
ATOM 1536 O O . ASP A 1 199 ? 10.340 -0.423 5.206 1.00 98.12 199 ASP A O 1
ATOM 1540 N N . GLU A 1 200 ? 9.827 0.919 3.483 1.00 98.44 200 GLU A N 1
ATOM 1541 C CA . GLU A 1 200 ? 9.957 2.182 4.220 1.00 98.44 200 GLU A CA 1
ATOM 1542 C C . GLU A 1 200 ? 8.593 2.730 4.667 1.00 98.44 200 GLU A C 1
ATOM 1544 O O . GLU A 1 200 ? 8.414 3.127 5.819 1.00 98.44 200 GLU A O 1
ATOM 1549 N N . LEU A 1 201 ? 7.602 2.726 3.770 1.00 98.50 201 LEU A N 1
ATOM 1550 C CA . LEU A 1 201 ? 6.321 3.397 3.991 1.00 98.50 201 LEU A CA 1
ATOM 1551 C C . LEU A 1 201 ? 5.379 2.599 4.902 1.00 98.50 201 LEU A C 1
ATOM 1553 O O . LEU A 1 201 ? 4.640 3.195 5.679 1.00 98.50 201 LEU A O 1
ATOM 1557 N N . LEU A 1 202 ? 5.374 1.262 4.879 1.00 98.12 202 LEU A N 1
ATOM 1558 C CA . LEU A 1 202 ? 4.484 0.509 5.775 1.00 98.12 202 LEU A CA 1
ATOM 1559 C C . LEU A 1 202 ? 4.851 0.670 7.263 1.00 98.12 202 LEU A C 1
ATOM 1561 O O . LEU A 1 202 ? 3.928 0.871 8.056 1.00 98.12 202 LEU A O 1
ATOM 1565 N N . PRO A 1 203 ? 6.137 0.678 7.672 1.00 98.38 203 PRO A N 1
ATOM 1566 C CA . PRO A 1 203 ? 6.517 1.104 9.019 1.00 98.38 203 PRO A CA 1
ATOM 1567 C C . PRO A 1 203 ? 6.014 2.510 9.373 1.00 98.38 203 PRO A C 1
ATOM 1569 O O . PRO A 1 203 ? 5.477 2.703 10.461 1.00 98.38 203 PRO A O 1
ATOM 1572 N N . ILE A 1 204 ? 6.086 3.466 8.439 1.00 98.50 204 ILE A N 1
ATOM 1573 C CA . ILE A 1 204 ? 5.526 4.812 8.641 1.00 98.50 204 ILE A CA 1
ATOM 1574 C C . ILE A 1 204 ? 4.013 4.742 8.880 1.00 98.50 204 ILE A C 1
ATOM 1576 O O . ILE A 1 204 ? 3.526 5.396 9.793 1.00 98.50 204 ILE A O 1
ATOM 1580 N N . SER A 1 205 ? 3.259 3.907 8.155 1.00 98.31 205 SER A N 1
ATOM 1581 C CA . SER A 1 205 ? 1.807 3.764 8.382 1.00 98.31 205 SER A CA 1
ATOM 1582 C C . SER A 1 205 ? 1.458 3.277 9.797 1.00 98.31 205 SER A C 1
ATOM 1584 O O . SER A 1 205 ? 0.437 3.675 10.358 1.00 98.31 205 SER A O 1
ATOM 1586 N N . VAL A 1 206 ? 2.331 2.466 10.408 1.00 98.19 206 VAL A N 1
ATOM 1587 C CA . VAL A 1 206 ? 2.207 2.051 11.811 1.00 98.19 206 VAL A CA 1
ATOM 1588 C C . VAL A 1 206 ? 2.440 3.234 12.750 1.00 98.19 206 VAL A C 1
ATOM 1590 O O . VAL A 1 206 ? 1.672 3.424 13.691 1.00 98.19 206 VAL A O 1
ATOM 1593 N N . GLU A 1 207 ? 3.436 4.075 12.476 1.00 98.19 207 GLU A N 1
ATOM 1594 C CA . GLU A 1 207 ? 3.658 5.316 13.230 1.00 98.19 207 GLU A CA 1
ATOM 1595 C C . GLU A 1 207 ? 2.514 6.324 13.055 1.00 98.19 207 GLU A C 1
ATOM 1597 O O . GLU A 1 207 ? 2.119 6.980 14.017 1.00 98.19 207 GLU A O 1
ATOM 1602 N N . MET A 1 208 ? 1.916 6.413 11.863 1.00 98.38 208 MET A N 1
ATOM 1603 C CA . MET A 1 208 ? 0.726 7.236 11.622 1.00 98.38 208 MET A CA 1
ATOM 1604 C C . MET A 1 208 ? -0.451 6.795 12.496 1.00 98.38 208 MET A C 1
ATOM 1606 O O . MET A 1 208 ? -1.125 7.649 13.073 1.00 98.38 208 MET A O 1
ATOM 1610 N N . ALA A 1 209 ? -0.663 5.480 12.641 1.00 97.88 209 ALA A N 1
ATOM 1611 C CA . ALA A 1 209 ? -1.658 4.943 13.565 1.00 97.88 209 ALA A CA 1
ATOM 1612 C C . ALA A 1 209 ? -1.334 5.349 15.008 1.00 97.88 209 ALA A C 1
ATOM 1614 O O . ALA A 1 209 ? -2.172 5.953 15.660 1.00 97.88 209 ALA A O 1
ATOM 1615 N N . LYS A 1 210 ? -0.096 5.131 15.479 1.00 96.75 210 LYS A N 1
ATOM 1616 C CA . LYS A 1 210 ? 0.341 5.510 16.841 1.00 96.75 210 LYS A CA 1
ATOM 1617 C C . LYS A 1 210 ? 0.122 6.993 17.160 1.00 96.75 210 LYS A C 1
ATOM 1619 O O . LYS A 1 210 ? -0.158 7.342 18.304 1.00 96.75 210 LYS A O 1
ATOM 1624 N N . ARG A 1 211 ? 0.256 7.860 16.155 1.00 97.88 211 ARG A N 1
ATOM 1625 C CA . ARG A 1 211 ? 0.038 9.312 16.251 1.00 97.88 211 ARG A CA 1
ATOM 1626 C C . ARG A 1 211 ? -1.427 9.728 16.059 1.00 97.88 211 ARG A C 1
ATOM 1628 O O . ARG A 1 211 ? -1.711 10.920 16.094 1.00 97.88 211 ARG A O 1
ATOM 1635 N N . ASN A 1 212 ? -2.346 8.778 15.872 1.00 97.88 212 ASN A N 1
ATOM 1636 C CA . ASN A 1 212 ? -3.764 9.007 15.581 1.00 97.88 212 ASN A CA 1
ATOM 1637 C C . ASN A 1 212 ? -3.991 9.954 14.388 1.00 97.88 212 ASN A C 1
ATOM 1639 O O . ASN A 1 212 ? -4.906 10.777 14.414 1.00 97.88 212 ASN A O 1
ATOM 1643 N N . LEU A 1 213 ? -3.143 9.883 13.355 1.00 98.38 213 LEU A N 1
ATOM 1644 C CA . LEU A 1 213 ? -3.294 10.747 12.182 1.00 98.38 213 LEU A CA 1
ATOM 1645 C C . LEU A 1 213 ? -4.548 10.368 11.393 1.00 98.38 213 LEU A C 1
ATOM 1647 O O . LEU A 1 213 ? -4.865 9.188 11.256 1.00 98.38 213 LEU A O 1
ATOM 1651 N N . THR A 1 214 ? -5.226 11.365 10.825 1.00 98.50 214 THR A N 1
ATOM 1652 C CA . THR A 1 214 ? -6.450 11.191 10.027 1.00 98.50 214 THR A CA 1
ATOM 1653 C C . THR A 1 214 ? -6.447 12.082 8.779 1.00 98.50 214 THR A C 1
ATOM 1655 O O . THR A 1 214 ? -5.533 12.878 8.529 1.00 98.50 214 THR A O 1
ATOM 1658 N N . GLY A 1 215 ? -7.455 11.911 7.929 1.00 97.81 215 GLY A N 1
ATOM 1659 C CA . GLY A 1 215 ? -7.550 12.549 6.624 1.00 97.81 215 GLY A CA 1
ATOM 1660 C C . GLY A 1 215 ? -6.692 11.860 5.563 1.00 97.81 215 GLY A C 1
ATOM 1661 O O . GLY A 1 215 ? -6.224 10.735 5.723 1.00 97.81 215 GLY A O 1
ATOM 1662 N N . ILE A 1 216 ? -6.504 12.539 4.433 1.00 97.56 216 ILE A N 1
ATOM 1663 C CA . ILE A 1 216 ? -5.864 11.958 3.246 1.00 97.56 216 ILE A CA 1
ATOM 1664 C C . ILE A 1 216 ? -4.363 12.264 3.238 1.00 97.56 216 ILE A C 1
ATOM 1666 O O . ILE A 1 216 ? -3.956 13.403 3.498 1.00 97.56 216 ILE A O 1
ATOM 1670 N N . TYR A 1 217 ? -3.553 11.263 2.893 1.00 97.94 217 TYR A N 1
ATOM 1671 C CA . TYR A 1 217 ? -2.117 11.386 2.656 1.00 97.94 217 TYR A CA 1
ATOM 1672 C C . TYR A 1 217 ? -1.743 10.780 1.299 1.00 97.94 217 TYR A C 1
ATOM 1674 O O . TYR A 1 217 ? -2.077 9.634 0.996 1.00 97.94 217 TYR A O 1
ATOM 1682 N N . ASN A 1 218 ? -1.010 11.548 0.487 1.00 97.31 218 ASN A N 1
ATOM 1683 C CA . ASN A 1 218 ? -0.293 11.006 -0.666 1.00 97.31 218 ASN A CA 1
ATOM 1684 C C . ASN A 1 218 ? 0.839 10.117 -0.140 1.00 97.31 218 ASN A C 1
ATOM 1686 O O . ASN A 1 218 ? 1.797 10.622 0.439 1.00 97.31 218 ASN A O 1
ATOM 1690 N N . PHE A 1 219 ? 0.690 8.799 -0.284 1.00 97.69 219 PHE A N 1
ATOM 1691 C CA . PHE A 1 219 ? 1.513 7.800 0.401 1.00 97.69 219 PHE A CA 1
ATOM 1692 C C . PHE A 1 219 ? 2.545 7.170 -0.536 1.00 97.69 219 PHE A C 1
ATOM 1694 O O . PHE A 1 219 ? 2.645 5.953 -0.703 1.00 97.69 219 PHE A O 1
ATOM 1701 N N . THR A 1 220 ? 3.297 8.049 -1.186 1.00 97.62 220 THR A N 1
ATOM 1702 C CA . THR A 1 220 ? 4.415 7.739 -2.077 1.00 97.62 220 THR A CA 1
ATOM 1703 C C . THR A 1 220 ? 5.683 8.377 -1.531 1.00 97.62 220 THR A C 1
ATOM 1705 O O . THR A 1 220 ? 5.622 9.342 -0.768 1.00 97.62 220 THR A O 1
ATOM 1708 N N . ASN A 1 221 ? 6.839 7.868 -1.938 1.00 98.50 221 ASN A N 1
ATOM 1709 C CA . ASN A 1 221 ? 8.096 8.552 -1.672 1.00 98.50 221 ASN A CA 1
ATOM 1710 C C . ASN A 1 221 ? 8.145 9.888 -2.444 1.00 98.50 221 ASN A C 1
ATOM 1712 O O . ASN A 1 221 ? 7.612 9.950 -3.557 1.00 98.50 221 ASN A O 1
ATOM 1716 N N . PRO A 1 222 ? 8.777 10.944 -1.895 1.00 98.19 222 PRO A N 1
ATOM 1717 C CA . PRO A 1 222 ? 8.954 12.213 -2.589 1.00 98.19 222 PRO A CA 1
ATOM 1718 C C . PRO A 1 222 ? 9.697 12.067 -3.921 1.00 98.19 222 PRO A C 1
ATOM 1720 O O . PRO A 1 222 ? 10.685 11.330 -4.027 1.00 98.19 222 PRO A O 1
ATOM 1723 N N . GLY A 1 223 ? 9.241 12.829 -4.915 1.00 96.50 223 GLY A N 1
ATOM 1724 C CA . GLY A 1 223 ? 9.771 12.837 -6.274 1.00 96.50 223 GLY A CA 1
ATOM 1725 C C . GLY A 1 223 ? 9.188 11.744 -7.172 1.00 96.50 223 GLY A C 1
ATOM 1726 O O . GLY A 1 223 ? 8.202 11.073 -6.850 1.00 96.50 223 GLY A O 1
ATOM 1727 N N . CYS A 1 224 ? 9.822 11.572 -8.330 1.00 95.75 224 CYS A N 1
ATOM 1728 C CA . CYS A 1 224 ? 9.418 10.610 -9.349 1.00 95.75 224 CYS A CA 1
ATOM 1729 C C . CYS A 1 224 ? 10.597 9.777 -9.847 1.00 95.75 224 CYS A C 1
ATOM 1731 O O . CYS A 1 224 ? 11.752 10.208 -9.825 1.00 95.75 224 CYS A O 1
ATOM 1733 N N . VAL A 1 225 ? 10.274 8.588 -10.347 1.00 96.62 225 VAL A N 1
ATOM 1734 C CA . VAL A 1 225 ? 11.209 7.725 -11.066 1.00 96.62 225 VAL A CA 1
ATOM 1735 C C . VAL A 1 225 ? 10.524 7.159 -12.307 1.00 96.62 225 VAL A C 1
ATOM 1737 O O . VAL A 1 225 ? 9.331 6.841 -12.296 1.00 96.62 225 VAL A O 1
ATOM 1740 N N . SER A 1 226 ? 11.251 7.106 -13.412 1.00 95.69 226 SER A N 1
ATOM 1741 C CA . SER A 1 226 ? 10.800 6.519 -14.669 1.00 95.69 226 SER A CA 1
ATOM 1742 C C . SER A 1 226 ? 11.108 5.022 -14.727 1.00 95.69 226 SER A C 1
ATOM 1744 O O . SER A 1 226 ? 11.843 4.477 -13.906 1.00 95.69 226 SER A O 1
ATOM 1746 N N . HIS A 1 227 ? 10.536 4.325 -15.707 1.00 94.56 227 HIS A N 1
ATOM 1747 C CA . HIS A 1 227 ? 10.751 2.883 -15.831 1.00 94.56 227 HIS A CA 1
ATOM 1748 C C . HIS A 1 227 ? 12.198 2.580 -16.229 1.00 94.56 227 HIS A C 1
ATOM 1750 O O . HIS A 1 227 ? 12.768 1.619 -15.722 1.00 94.56 227 HIS A O 1
ATOM 1756 N N . ASN A 1 228 ? 12.799 3.406 -17.096 1.00 96.69 228 ASN A N 1
ATOM 1757 C CA . ASN A 1 228 ? 14.185 3.213 -17.508 1.00 96.69 228 ASN A CA 1
ATOM 1758 C C . ASN A 1 228 ? 15.140 3.405 -16.327 1.00 96.69 228 ASN A C 1
ATOM 1760 O O . ASN A 1 228 ? 15.993 2.553 -16.135 1.00 96.69 228 ASN A O 1
ATOM 1764 N N . GLU A 1 229 ? 14.946 4.427 -15.488 1.00 97.88 229 GLU A N 1
ATOM 1765 C CA . GLU A 1 229 ? 15.782 4.631 -14.291 1.00 97.88 229 GLU A CA 1
ATOM 1766 C C . GLU A 1 229 ? 15.713 3.430 -13.328 1.00 97.88 229 GLU A C 1
ATOM 1768 O O . GLU A 1 229 ? 16.725 3.009 -12.773 1.00 97.88 229 GLU A O 1
ATOM 1773 N N . VAL A 1 230 ? 14.535 2.815 -13.159 1.00 97.69 230 VAL A N 1
ATOM 1774 C CA . VAL A 1 230 ? 14.402 1.586 -12.354 1.00 97.69 230 VAL A CA 1
ATOM 1775 C C . VAL A 1 230 ? 15.110 0.397 -13.016 1.00 97.69 230 VAL A C 1
ATOM 1777 O O . VAL A 1 230 ? 15.750 -0.392 -12.324 1.00 97.69 230 VAL A O 1
ATOM 1780 N N . LEU A 1 231 ? 15.005 0.240 -14.339 1.00 97.62 231 LEU A N 1
ATOM 1781 C CA . LEU A 1 231 ? 15.665 -0.850 -15.070 1.00 97.62 231 LEU A CA 1
ATOM 1782 C C . LEU A 1 231 ? 17.186 -0.668 -15.168 1.00 97.62 231 LEU A C 1
ATOM 1784 O O . LEU A 1 231 ? 17.912 -1.658 -15.219 1.00 97.62 231 LEU A O 1
ATOM 1788 N N . GLU A 1 232 ? 17.676 0.569 -15.141 1.00 98.00 232 GLU A N 1
ATOM 1789 C CA . GLU A 1 232 ? 19.097 0.889 -15.011 1.00 98.00 232 GLU A CA 1
ATOM 1790 C C . GLU A 1 232 ? 19.636 0.408 -13.665 1.00 98.00 232 GLU A C 1
ATOM 1792 O O . GLU A 1 232 ? 20.620 -0.329 -13.652 1.00 98.00 232 GLU A O 1
ATOM 1797 N N . LEU A 1 233 ? 18.938 0.710 -12.562 1.00 97.56 233 LEU A N 1
ATOM 1798 C CA . LEU A 1 233 ? 19.274 0.171 -11.240 1.00 97.56 233 LEU A CA 1
ATOM 1799 C C . LEU A 1 233 ? 19.167 -1.361 -11.208 1.00 97.56 233 LEU A C 1
ATOM 1801 O O . LEU A 1 233 ? 20.023 -2.035 -10.643 1.00 97.56 233 LEU A O 1
ATOM 1805 N N . TYR A 1 234 ? 18.158 -1.945 -11.859 1.00 97.31 234 TYR A N 1
ATOM 1806 C CA . TYR A 1 234 ? 18.047 -3.401 -11.966 1.00 97.31 234 TYR A CA 1
ATOM 1807 C C . TYR A 1 234 ? 19.258 -4.010 -12.682 1.00 97.31 234 TYR A C 1
ATOM 1809 O O . TYR A 1 234 ? 19.831 -4.990 -12.203 1.00 97.31 234 TYR A O 1
ATOM 1817 N N . ARG A 1 235 ? 19.693 -3.408 -13.792 1.00 97.06 235 ARG A N 1
ATOM 1818 C CA . ARG A 1 235 ? 20.892 -3.842 -14.511 1.00 97.06 235 ARG A CA 1
ATOM 1819 C C . ARG A 1 235 ? 22.156 -3.680 -13.663 1.00 97.06 235 ARG A C 1
ATOM 1821 O O . ARG A 1 235 ? 22.993 -4.572 -13.631 1.00 97.06 235 ARG A O 1
ATOM 1828 N N . GLU A 1 236 ? 22.298 -2.561 -12.963 1.00 96.69 236 GLU A N 1
ATOM 1829 C CA . GLU A 1 236 ? 23.485 -2.254 -12.158 1.00 96.69 236 GLU A CA 1
ATOM 1830 C C . GLU A 1 236 ? 23.616 -3.138 -10.909 1.00 96.69 236 GLU A C 1
ATOM 1832 O O . GLU A 1 236 ? 24.719 -3.572 -10.577 1.00 96.69 236 GLU A O 1
ATOM 1837 N N . TYR A 1 237 ? 22.514 -3.427 -10.214 1.00 96.94 237 TYR A N 1
ATOM 1838 C CA . TYR A 1 237 ? 22.547 -4.118 -8.921 1.00 96.94 237 TYR A CA 1
ATOM 1839 C C . TYR A 1 237 ? 22.226 -5.607 -9.025 1.00 96.94 237 TYR A C 1
ATOM 1841 O O . TYR A 1 237 ? 22.731 -6.391 -8.222 1.00 96.94 237 TYR A O 1
ATOM 1849 N N . ILE A 1 238 ? 21.386 -6.019 -9.978 1.00 95.94 238 ILE A N 1
ATOM 1850 C CA . ILE A 1 238 ? 20.814 -7.373 -10.011 1.00 95.94 238 ILE A CA 1
ATOM 1851 C C . ILE A 1 238 ? 21.373 -8.203 -11.167 1.00 95.94 238 ILE A C 1
ATOM 1853 O O . ILE A 1 238 ? 21.780 -9.343 -10.942 1.00 95.94 238 ILE A O 1
ATOM 1857 N N . ASP A 1 239 ? 21.375 -7.664 -12.388 1.00 95.62 239 ASP A N 1
ATOM 1858 C CA . ASP A 1 239 ? 21.774 -8.397 -13.596 1.00 95.62 239 ASP A CA 1
ATOM 1859 C C . ASP A 1 239 ? 22.418 -7.474 -14.654 1.00 95.62 239 ASP A C 1
ATOM 1861 O O . ASP A 1 239 ? 21.702 -6.873 -15.459 1.00 95.62 239 ASP A O 1
ATOM 1865 N N . PRO A 1 240 ? 23.764 -7.404 -14.727 1.00 95.81 240 PRO A N 1
ATOM 1866 C CA . PRO A 1 240 ? 24.485 -6.569 -15.694 1.00 95.81 240 PRO A CA 1
ATOM 1867 C C . PRO A 1 240 ? 24.184 -6.887 -17.158 1.00 95.81 240 PRO A C 1
ATOM 1869 O O . PRO A 1 240 ? 24.393 -6.037 -18.023 1.00 95.81 240 PRO A O 1
ATOM 1872 N N . SER A 1 241 ? 23.717 -8.106 -17.444 1.00 96.44 241 SER A N 1
ATOM 1873 C CA . SER A 1 241 ? 23.376 -8.549 -18.796 1.00 96.44 241 SER A CA 1
ATOM 1874 C C . SER A 1 241 ? 21.947 -8.183 -19.204 1.00 96.44 241 SER A C 1
ATOM 1876 O O . SER A 1 241 ? 21.573 -8.353 -20.367 1.00 96.44 241 SER A O 1
ATOM 1878 N N . TYR A 1 242 ? 21.152 -7.650 -18.270 1.00 96.50 242 TYR A N 1
ATOM 1879 C CA . TYR A 1 242 ? 19.763 -7.304 -18.513 1.00 96.50 242 TYR A CA 1
ATOM 1880 C C . TYR A 1 242 ? 19.630 -6.192 -19.561 1.00 96.50 242 TYR A C 1
ATOM 1882 O O . TYR A 1 242 ? 20.275 -5.141 -19.496 1.00 96.50 242 TYR A O 1
ATOM 1890 N N . THR A 1 243 ? 18.732 -6.409 -20.521 1.00 96.75 243 THR A N 1
ATOM 1891 C CA . THR A 1 243 ? 18.385 -5.442 -21.566 1.00 96.75 243 THR A CA 1
ATOM 1892 C C . THR A 1 243 ? 16.872 -5.304 -21.665 1.00 96.75 243 THR A C 1
ATOM 1894 O O . THR A 1 243 ? 16.127 -6.228 -21.345 1.00 96.75 243 THR A O 1
ATOM 1897 N N . TRP A 1 244 ? 16.402 -4.141 -22.111 1.00 97.31 244 TRP A N 1
ATOM 1898 C CA . TRP A 1 244 ? 14.981 -3.879 -22.322 1.00 97.31 244 TRP A CA 1
ATOM 1899 C C . TRP A 1 244 ? 14.759 -3.077 -23.601 1.00 97.31 244 TRP A C 1
ATOM 1901 O O . TRP A 1 244 ? 15.689 -2.509 -24.176 1.00 97.31 244 TRP A O 1
ATOM 1911 N N . LYS A 1 245 ? 13.504 -3.032 -24.052 1.00 95.44 245 LYS A N 1
ATOM 1912 C CA . LYS A 1 245 ? 13.068 -2.232 -25.199 1.00 95.44 245 LYS A CA 1
ATOM 1913 C C . LYS A 1 245 ? 12.006 -1.239 -24.753 1.00 95.44 245 LYS A C 1
ATOM 1915 O O . LYS A 1 245 ? 11.141 -1.564 -23.940 1.00 95.44 245 LYS A O 1
ATOM 1920 N N . ASN A 1 246 ? 12.039 -0.036 -25.310 1.00 93.38 246 ASN A N 1
ATOM 1921 C CA . ASN A 1 246 ? 10.961 0.928 -25.134 1.00 93.38 246 ASN A CA 1
ATOM 1922 C C . ASN A 1 246 ? 9.915 0.786 -26.247 1.00 93.38 246 ASN A C 1
ATOM 1924 O O . ASN A 1 246 ? 10.226 0.349 -27.358 1.00 93.38 246 ASN A O 1
ATO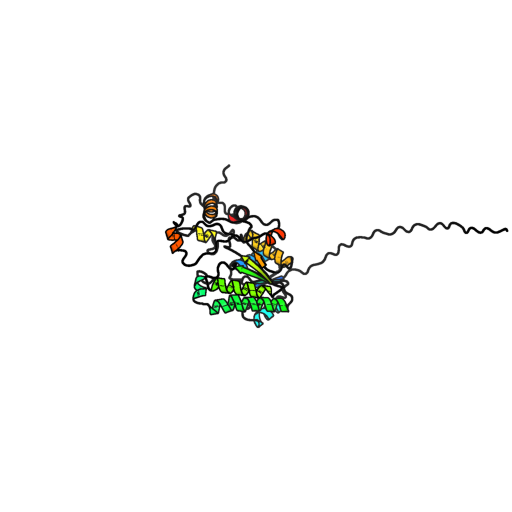M 1928 N N . PHE A 1 247 ? 8.670 1.156 -25.947 1.00 86.88 247 PHE A N 1
ATOM 1929 C CA . PHE A 1 247 ? 7.676 1.401 -26.994 1.00 86.88 247 PHE A CA 1
ATOM 1930 C C . PHE A 1 247 ? 8.098 2.601 -27.845 1.00 86.88 247 PHE A C 1
ATOM 1932 O O . PHE A 1 247 ? 8.617 3.584 -27.313 1.00 86.88 247 PHE A O 1
ATOM 1939 N N . ASN A 1 248 ? 7.845 2.539 -29.153 1.00 82.31 248 ASN A N 1
ATOM 1940 C CA . ASN A 1 248 ? 7.886 3.744 -29.981 1.00 82.31 248 ASN A CA 1
ATOM 1941 C C . ASN A 1 248 ? 6.593 4.569 -29.795 1.00 82.31 248 ASN A C 1
ATOM 1943 O O . ASN A 1 248 ? 5.612 4.079 -29.231 1.00 82.31 248 ASN A O 1
ATOM 1947 N N . LEU A 1 249 ? 6.582 5.823 -30.261 1.00 73.81 249 LEU A N 1
ATOM 1948 C CA . LEU A 1 249 ? 5.464 6.755 -30.041 1.00 73.81 249 LEU A CA 1
ATOM 1949 C C . LEU A 1 249 ? 4.119 6.231 -30.581 1.00 73.81 249 LEU A C 1
ATOM 1951 O O . LEU A 1 249 ? 3.086 6.397 -29.932 1.00 73.81 249 LEU A O 1
ATOM 1955 N N . GLU A 1 250 ? 4.123 5.558 -31.734 1.00 72.62 250 GLU A N 1
ATOM 1956 C CA . GLU A 1 250 ? 2.907 5.011 -32.350 1.00 72.62 250 GLU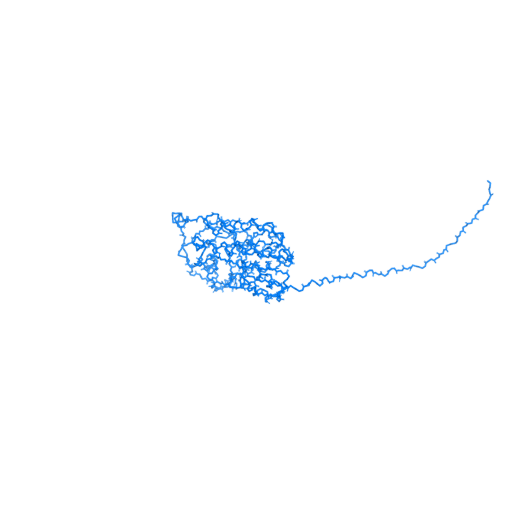 A CA 1
ATOM 1957 C C . GLU A 1 250 ? 2.376 3.774 -31.616 1.00 72.62 250 GLU A C 1
ATOM 1959 O O . GLU A 1 250 ? 1.169 3.618 -31.432 1.00 72.62 250 GLU A O 1
ATOM 1964 N N . GLU A 1 251 ? 3.267 2.882 -31.180 1.00 72.88 251 GLU A N 1
ATOM 1965 C CA . GLU A 1 251 ? 2.922 1.711 -30.374 1.00 72.88 251 GLU A CA 1
ATOM 1966 C C . GLU A 1 251 ? 2.398 2.131 -29.005 1.00 72.88 251 GLU A C 1
ATOM 1968 O O . GLU A 1 251 ? 1.408 1.582 -28.523 1.00 72.88 251 GLU A O 1
ATOM 1973 N N . GLN A 1 252 ? 3.027 3.136 -28.399 1.00 65.12 252 GLN A N 1
ATOM 1974 C CA . GLN A 1 252 ? 2.603 3.686 -27.123 1.00 65.12 252 GLN A CA 1
ATOM 1975 C C . GLN A 1 252 ? 1.177 4.240 -27.221 1.00 65.12 252 GLN A C 1
ATOM 1977 O O . GLN A 1 252 ? 0.352 3.923 -26.369 1.00 65.12 252 GLN A O 1
ATOM 1982 N N . ALA A 1 253 ? 0.842 4.966 -28.292 1.00 63.66 253 ALA A N 1
ATOM 1983 C CA . ALA A 1 253 ? -0.516 5.463 -28.521 1.00 63.66 253 ALA A CA 1
ATOM 1984 C C . ALA A 1 253 ? -1.562 4.340 -28.693 1.00 63.66 253 ALA A C 1
ATOM 1986 O O . ALA A 1 253 ? -2.707 4.510 -28.285 1.00 63.66 253 ALA A O 1
ATOM 1987 N N . LYS A 1 254 ? -1.178 3.183 -29.256 1.00 64.44 254 LYS A N 1
ATOM 1988 C CA . LYS A 1 254 ? -2.071 2.025 -29.477 1.00 64.44 254 LYS A CA 1
ATOM 1989 C C . LYS A 1 254 ? -2.245 1.137 -28.241 1.00 64.44 254 LYS A C 1
ATOM 1991 O O . LYS A 1 254 ? -3.316 0.577 -28.039 1.00 64.44 254 LYS A O 1
ATOM 1996 N N . VAL A 1 255 ? -1.199 0.982 -27.427 1.00 58.72 255 VAL A N 1
ATOM 1997 C CA . VAL A 1 255 ? -1.227 0.182 -26.185 1.00 58.72 255 VAL A CA 1
ATOM 1998 C C . VAL A 1 255 ? -1.916 0.947 -25.052 1.00 58.72 255 VAL A C 1
ATOM 2000 O O . VAL A 1 255 ? -2.516 0.344 -24.159 1.00 58.72 255 VAL A O 1
ATOM 2003 N N . ILE A 1 256 ? -1.900 2.280 -25.103 1.00 51.25 256 ILE A N 1
ATOM 2004 C CA . ILE A 1 256 ? -2.703 3.142 -24.233 1.00 51.25 256 ILE A CA 1
ATOM 2005 C C . ILE A 1 256 ? -4.148 3.174 -24.774 1.00 51.25 256 ILE A C 1
ATOM 2007 O O . ILE A 1 256 ? -4.634 4.186 -25.258 1.00 51.25 256 ILE A O 1
ATOM 2011 N N . ILE A 1 257 ? -4.854 2.040 -24.689 1.00 41.12 257 ILE A N 1
ATOM 2012 C CA . ILE A 1 257 ? -6.306 1.962 -24.960 1.00 41.12 257 ILE A CA 1
ATOM 2013 C C . ILE A 1 257 ? -7.082 2.727 -23.870 1.00 41.12 257 ILE A C 1
ATOM 2015 O O . ILE A 1 257 ? -8.115 3.338 -24.130 1.00 41.12 257 ILE A O 1
ATOM 2019 N N . ALA A 1 258 ? -6.538 2.743 -22.649 1.00 40.62 258 ALA A N 1
ATOM 2020 C CA . ALA A 1 258 ? -6.970 3.581 -21.539 1.00 40.62 258 ALA A CA 1
ATOM 2021 C C . ALA A 1 258 ? -5.764 4.398 -21.028 1.00 40.62 258 ALA A C 1
ATOM 2023 O O . ALA A 1 258 ? -4.713 3.801 -20.764 1.00 40.62 258 ALA A O 1
ATOM 2024 N N . PRO A 1 259 ? -5.877 5.731 -20.870 1.00 50.47 259 PRO A N 1
ATOM 2025 C CA . PRO A 1 259 ? -4.840 6.567 -20.268 1.00 50.47 259 PRO A CA 1
ATOM 2026 C C . PRO A 1 259 ? -4.369 5.985 -18.932 1.00 50.47 259 PRO A C 1
ATOM 2028 O O . PRO A 1 259 ? -5.130 5.903 -17.967 1.00 50.47 259 PRO A O 1
ATOM 2031 N N . ARG A 1 260 ? -3.107 5.546 -18.862 1.00 57.62 260 ARG A N 1
ATOM 2032 C CA . ARG A 1 260 ? -2.496 5.187 -17.579 1.00 57.62 260 ARG A CA 1
ATOM 2033 C C . ARG A 1 260 ? -2.155 6.469 -16.830 1.00 57.62 260 ARG A C 1
ATOM 2035 O O . ARG A 1 260 ? -1.626 7.408 -17.418 1.00 57.62 260 ARG A O 1
ATOM 2042 N N . SER A 1 261 ? -2.440 6.485 -15.532 1.00 59.19 261 SER A N 1
ATOM 2043 C CA . SER A 1 261 ? -2.062 7.587 -14.649 1.00 59.19 261 SER A CA 1
ATOM 2044 C C . SER A 1 261 ? -0.554 7.725 -14.603 1.00 59.19 261 SER A C 1
ATOM 2046 O O . SER A 1 261 ? 0.124 6.880 -14.019 1.00 59.19 261 SER A O 1
ATOM 2048 N N . ASN A 1 262 ? -0.053 8.798 -15.190 1.00 70.81 262 ASN A N 1
ATOM 2049 C CA . ASN A 1 262 ? 1.306 9.253 -14.994 1.00 70.81 262 ASN A CA 1
ATOM 2050 C C . ASN A 1 262 ? 1.209 10.560 -14.229 1.00 70.81 262 ASN A C 1
ATOM 2052 O O . ASN A 1 262 ? 0.802 11.571 -14.794 1.00 70.81 262 ASN A O 1
ATOM 2056 N N . ASN A 1 263 ? 1.456 10.501 -12.925 1.00 77.06 263 ASN A N 1
ATOM 2057 C CA . ASN A 1 263 ? 1.377 11.676 -12.073 1.00 77.06 263 ASN A CA 1
ATOM 2058 C C . ASN A 1 263 ? 2.494 11.675 -11.032 1.00 77.06 263 ASN A C 1
ATOM 2060 O O . ASN A 1 263 ? 2.987 10.622 -10.607 1.00 77.06 263 ASN A O 1
ATOM 2064 N N . GLU A 1 264 ? 2.865 12.890 -10.661 1.00 88.69 264 GLU A N 1
ATOM 2065 C CA . GLU A 1 264 ? 3.607 13.193 -9.454 1.00 88.69 264 GLU A CA 1
ATOM 2066 C C . GLU A 1 264 ? 2.591 13.565 -8.374 1.00 88.69 264 GLU A C 1
ATOM 2068 O O . GLU A 1 264 ? 1.711 14.399 -8.604 1.00 88.69 264 GLU A O 1
ATOM 2073 N N . LEU A 1 265 ? 2.664 12.906 -7.221 1.00 90.25 265 LE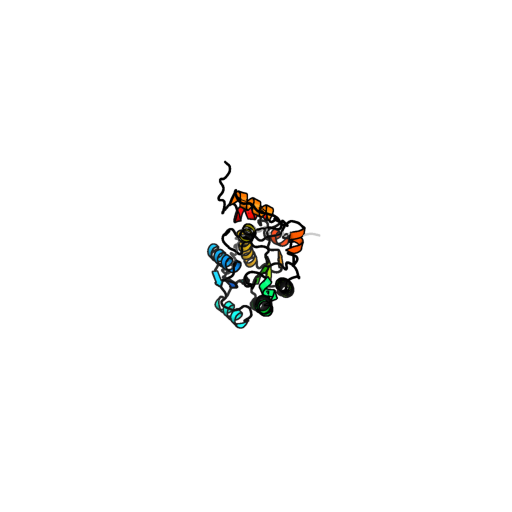U A N 1
ATOM 2074 C CA . LEU A 1 265 ? 1.856 13.261 -6.064 1.00 90.25 265 LEU A CA 1
ATOM 2075 C C . LEU A 1 265 ? 2.656 14.186 -5.149 1.00 90.25 265 LEU A C 1
ATOM 2077 O O . LEU A 1 265 ? 3.791 13.878 -4.796 1.00 90.25 265 LEU A O 1
ATOM 2081 N N . ASP A 1 266 ? 2.038 15.281 -4.706 1.00 95.19 266 ASP A N 1
ATOM 2082 C CA . ASP A 1 266 ? 2.642 16.159 -3.704 1.00 95.19 266 ASP A CA 1
ATOM 2083 C C . ASP A 1 266 ? 2.682 15.461 -2.336 1.00 95.19 266 ASP A C 1
ATOM 2085 O O . ASP A 1 266 ? 1.651 15.223 -1.698 1.00 95.19 266 ASP A O 1
ATOM 2089 N N . THR A 1 267 ? 3.884 15.122 -1.883 1.00 96.81 267 THR A N 1
ATOM 2090 C CA . THR A 1 267 ? 4.137 14.441 -0.610 1.00 96.81 267 THR A CA 1
ATOM 2091 C C . THR A 1 267 ? 4.477 15.407 0.524 1.00 96.81 267 THR A C 1
ATOM 2093 O O . THR A 1 267 ? 4.879 14.942 1.589 1.00 96.81 267 THR A O 1
ATOM 2096 N N . THR A 1 268 ? 4.328 16.726 0.343 1.00 98.00 268 THR A N 1
ATOM 2097 C CA . THR A 1 268 ? 4.697 17.739 1.352 1.00 98.00 268 THR A CA 1
ATOM 2098 C C . THR A 1 268 ? 4.060 17.434 2.703 1.00 98.00 268 THR A C 1
ATOM 2100 O O . THR A 1 268 ? 4.770 17.339 3.696 1.00 98.00 268 THR A O 1
ATOM 2103 N N . LYS A 1 269 ? 2.750 17.141 2.737 1.00 98.25 269 LYS A N 1
ATOM 2104 C CA . LYS A 1 269 ? 2.037 16.781 3.976 1.00 98.25 269 LYS A CA 1
ATOM 2105 C C . LYS A 1 269 ? 2.666 15.579 4.694 1.00 98.25 269 LYS A C 1
ATOM 2107 O O . LYS A 1 269 ? 2.830 15.609 5.907 1.00 98.25 269 LYS A O 1
ATOM 2112 N N . LEU A 1 270 ? 3.019 14.522 3.958 1.00 98.31 270 LEU A N 1
ATOM 2113 C CA . LEU A 1 270 ? 3.631 13.324 4.541 1.00 98.31 270 LEU A CA 1
ATOM 2114 C C . LEU A 1 270 ? 5.060 13.608 5.024 1.00 98.31 270 LEU A C 1
ATOM 2116 O O . LEU A 1 270 ? 5.432 13.200 6.116 1.00 98.31 270 LEU A O 1
ATOM 2120 N N . LYS A 1 271 ? 5.843 14.347 4.234 1.00 97.75 271 LYS A N 1
ATOM 2121 C CA . LYS A 1 271 ? 7.226 14.719 4.551 1.00 97.75 271 LYS A CA 1
ATOM 2122 C C . LYS A 1 271 ? 7.319 15.688 5.735 1.00 97.75 271 LYS A C 1
ATOM 2124 O O . LYS A 1 271 ? 8.297 15.642 6.468 1.00 97.75 271 LYS A O 1
ATOM 2129 N N . THR A 1 272 ? 6.313 16.538 5.944 1.00 98.25 272 THR A N 1
ATOM 2130 C CA . THR A 1 272 ? 6.209 17.383 7.142 1.00 98.25 272 THR A CA 1
ATOM 2131 C C . THR A 1 272 ? 6.021 16.541 8.405 1.00 98.25 272 THR A C 1
ATOM 2133 O O . THR A 1 272 ? 6.661 16.825 9.411 1.00 98.25 272 THR A O 1
ATOM 2136 N N . GLU A 1 273 ? 5.196 15.490 8.350 1.00 98.06 273 GLU A N 1
ATOM 2137 C CA . GLU A 1 273 ? 4.991 14.565 9.479 1.00 98.06 273 GLU A CA 1
ATOM 2138 C C . GLU A 1 273 ? 6.182 13.618 9.707 1.00 98.06 273 GLU A C 1
ATOM 2140 O O . GLU A 1 273 ? 6.464 13.227 10.843 1.00 98.06 273 GLU A O 1
ATOM 2145 N N . PHE A 1 274 ? 6.883 13.250 8.631 1.00 98.31 274 PHE A N 1
ATOM 2146 C CA . PHE A 1 274 ? 8.019 12.323 8.637 1.00 98.31 274 PHE A CA 1
ATOM 2147 C C . PHE A 1 274 ? 9.204 12.912 7.852 1.00 98.31 274 PHE A C 1
ATOM 2149 O O . PHE A 1 274 ? 9.432 12.543 6.692 1.00 98.31 274 PHE A O 1
ATOM 2156 N N . PRO A 1 275 ? 9.966 13.852 8.447 1.00 97.94 275 PRO A N 1
ATOM 2157 C CA . PRO A 1 275 ? 11.101 14.501 7.788 1.00 97.94 275 PRO A CA 1
ATOM 2158 C C . PRO A 1 275 ? 12.202 13.533 7.337 1.00 97.94 275 PRO A C 1
ATOM 2160 O O . PRO A 1 275 ? 12.950 13.845 6.413 1.00 97.94 275 PRO A O 1
ATOM 2163 N N . GLU A 1 276 ? 12.288 12.349 7.938 1.00 97.19 276 GLU A N 1
ATOM 2164 C CA . GLU A 1 276 ? 13.227 11.276 7.609 1.00 97.19 276 GLU A CA 1
ATOM 2165 C C . GLU A 1 276 ? 12.886 10.509 6.320 1.00 97.19 276 GLU A C 1
ATOM 2167 O O . GLU A 1 276 ? 13.753 9.819 5.791 1.00 97.19 276 GLU A O 1
ATOM 2172 N N . LEU A 1 277 ? 11.662 10.654 5.792 1.00 98.31 277 LEU A N 1
ATOM 2173 C CA . LEU A 1 277 ? 11.177 9.928 4.611 1.00 98.31 277 LEU A CA 1
ATOM 2174 C C . LEU A 1 277 ? 12.068 10.167 3.383 1.00 98.31 277 LEU A C 1
ATOM 2176 O O . LEU A 1 277 ? 12.143 11.290 2.881 1.00 98.31 277 LEU A O 1
ATOM 2180 N N . LEU A 1 278 ? 12.705 9.133 2.852 1.00 98.62 278 LEU A N 1
ATOM 2181 C CA . LEU A 1 278 ? 13.633 9.269 1.731 1.00 98.62 278 LEU A CA 1
ATOM 2182 C C . LEU A 1 278 ? 12.917 9.530 0.405 1.00 98.62 278 LEU A C 1
ATOM 2184 O O . LEU A 1 278 ? 11.793 9.068 0.183 1.00 98.62 278 LEU A O 1
ATOM 2188 N N . SER A 1 279 ? 13.597 10.234 -0.510 1.00 98.44 279 SER A N 1
ATOM 2189 C CA . SER A 1 279 ? 13.121 10.366 -1.890 1.00 98.44 279 SER A CA 1
ATOM 2190 C C . SER A 1 279 ? 13.036 8.998 -2.571 1.00 98.44 279 SER A C 1
ATOM 2192 O O . SER A 1 279 ? 13.689 8.036 -2.161 1.00 98.44 279 SER A O 1
ATOM 2194 N N . ILE A 1 280 ? 12.249 8.895 -3.644 1.00 98.38 280 ILE A N 1
ATOM 2195 C CA . ILE A 1 280 ? 12.022 7.611 -4.321 1.00 98.38 280 ILE A CA 1
ATOM 2196 C C . ILE A 1 280 ? 13.325 6.941 -4.784 1.00 98.38 280 ILE A C 1
ATOM 2198 O O . ILE A 1 280 ? 13.473 5.730 -4.641 1.00 98.38 280 ILE A O 1
ATOM 2202 N N . LYS A 1 281 ? 14.300 7.708 -5.284 1.00 98.25 281 LYS A N 1
ATOM 2203 C CA . LYS A 1 281 ? 15.575 7.165 -5.781 1.00 98.25 281 LYS A CA 1
ATOM 2204 C C . LYS A 1 281 ? 16.467 6.654 -4.648 1.00 98.25 281 LYS A C 1
ATOM 2206 O O . LYS A 1 281 ? 17.002 5.553 -4.741 1.00 98.25 281 LYS A O 1
ATOM 2211 N N . GLU A 1 282 ? 16.586 7.420 -3.566 1.00 98.44 282 GLU A N 1
ATOM 2212 C CA . GLU A 1 282 ? 17.372 7.031 -2.386 1.00 98.44 282 GLU A CA 1
ATOM 2213 C C . GLU A 1 282 ? 16.753 5.819 -1.682 1.00 98.44 282 GLU A C 1
ATOM 2215 O O . GLU A 1 282 ? 17.458 4.882 -1.307 1.00 98.44 282 GLU A O 1
ATOM 2220 N N . SER A 1 283 ? 15.424 5.814 -1.549 1.00 98.56 283 SER A N 1
ATOM 2221 C CA . SER A 1 283 ? 14.676 4.715 -0.940 1.00 98.56 283 SER A CA 1
ATOM 2222 C C . SER A 1 283 ? 14.802 3.420 -1.745 1.00 98.56 283 SER A C 1
ATOM 2224 O O . SER A 1 283 ? 15.068 2.363 -1.171 1.00 98.56 283 SER A O 1
ATOM 2226 N N . LEU A 1 284 ? 14.708 3.497 -3.081 1.00 98.38 284 LEU A N 1
ATOM 2227 C CA . LEU A 1 284 ? 14.950 2.358 -3.974 1.00 98.38 284 LEU A CA 1
ATOM 2228 C C . LEU A 1 284 ? 16.326 1.738 -3.741 1.00 98.38 284 LEU A C 1
ATOM 2230 O O . LEU A 1 284 ? 16.433 0.523 -3.587 1.00 98.38 284 LEU A O 1
ATOM 2234 N N . VAL A 1 285 ? 17.377 2.556 -3.703 1.00 98.31 285 VAL A N 1
ATOM 2235 C CA . VAL A 1 285 ? 18.741 2.058 -3.493 1.00 98.31 285 VAL A CA 1
ATOM 2236 C C . VAL A 1 285 ? 18.851 1.403 -2.117 1.00 98.31 285 VAL A C 1
ATOM 2238 O O . VAL A 1 285 ? 19.211 0.232 -2.030 1.00 98.31 285 VAL A O 1
ATOM 2241 N N . LYS A 1 286 ? 18.465 2.113 -1.051 1.00 98.50 286 LYS A N 1
ATOM 2242 C CA . LYS A 1 286 ? 18.642 1.657 0.335 1.00 98.50 286 LYS A CA 1
ATOM 2243 C C . LYS A 1 286 ? 17.832 0.408 0.680 1.00 98.50 286 LYS A C 1
ATOM 2245 O O . LYS A 1 286 ? 18.361 -0.502 1.311 1.00 98.50 286 LYS A O 1
ATOM 2250 N N . TYR A 1 287 ? 16.546 0.387 0.335 1.00 98.38 287 TYR A N 1
ATOM 2251 C CA . TYR A 1 287 ? 15.623 -0.653 0.797 1.00 98.38 287 TYR A CA 1
ATOM 2252 C C . TYR A 1 287 ? 15.425 -1.780 -0.213 1.00 98.38 287 TYR A C 1
ATOM 2254 O O . TYR A 1 287 ? 15.001 -2.865 0.176 1.00 98.38 287 TYR A O 1
ATOM 2262 N N . VAL A 1 288 ? 15.717 -1.552 -1.496 1.00 98.25 288 VAL A N 1
ATOM 2263 C CA . VAL A 1 288 ? 15.416 -2.527 -2.550 1.00 98.25 288 VAL A CA 1
ATOM 2264 C C . VAL A 1 288 ? 16.681 -3.037 -3.218 1.00 98.25 288 VAL A C 1
ATOM 2266 O O . VAL A 1 288 ? 16.924 -4.239 -3.187 1.00 98.25 288 VAL A O 1
ATOM 2269 N N . PHE A 1 289 ? 17.498 -2.168 -3.809 1.00 98.00 289 PHE A N 1
ATOM 2270 C CA . PHE A 1 289 ? 18.603 -2.616 -4.656 1.00 98.00 289 PHE A CA 1
ATOM 2271 C C . PHE A 1 289 ? 19.855 -3.034 -3.880 1.00 98.00 289 PHE A C 1
ATOM 2273 O O . PHE A 1 289 ? 20.392 -4.097 -4.179 1.00 98.00 289 PHE A O 1
ATOM 2280 N N . GLU A 1 290 ? 20.289 -2.284 -2.862 1.00 96.69 290 GLU A N 1
ATOM 2281 C CA . GLU A 1 290 ? 21.460 -2.662 -2.053 1.00 96.69 290 GLU A CA 1
ATOM 2282 C C . GLU A 1 290 ? 21.278 -4.011 -1.339 1.00 96.69 290 GLU A C 1
ATOM 2284 O O . GLU A 1 290 ? 22.135 -4.882 -1.495 1.00 96.69 290 GLU A O 1
ATOM 2289 N N . PRO A 1 291 ? 20.152 -4.281 -0.642 1.00 96.81 291 PRO A N 1
ATOM 2290 C CA . PRO A 1 291 ? 19.950 -5.576 0.011 1.00 96.81 291 PRO A CA 1
ATOM 2291 C C . PRO A 1 291 ? 19.850 -6.756 -0.966 1.00 96.81 291 PRO A C 1
ATOM 2293 O O . PRO A 1 291 ? 20.034 -7.902 -0.563 1.00 96.81 291 PRO A O 1
ATOM 2296 N N . ASN A 1 292 ? 19.545 -6.491 -2.240 1.00 96.69 292 ASN A N 1
ATOM 2297 C CA . ASN A 1 292 ? 19.421 -7.503 -3.289 1.00 96.69 292 ASN A CA 1
ATOM 2298 C C . ASN A 1 292 ? 20.622 -7.537 -4.246 1.00 96.69 292 ASN A C 1
ATOM 2300 O O . ASN A 1 292 ? 20.553 -8.239 -5.260 1.00 96.69 292 ASN A O 1
ATOM 2304 N N . ARG A 1 293 ? 21.702 -6.795 -3.964 1.00 96.44 293 ARG A N 1
ATOM 2305 C CA . ARG A 1 293 ? 22.855 -6.677 -4.860 1.00 96.44 293 ARG A CA 1
ATOM 2306 C C . ARG A 1 293 ? 23.455 -8.057 -5.160 1.00 96.44 293 ARG A C 1
ATOM 2308 O O . ARG A 1 293 ? 23.811 -8.815 -4.261 1.00 96.44 293 ARG A O 1
ATOM 2315 N N . LYS A 1 294 ? 23.588 -8.366 -6.448 1.00 93.19 294 LYS A N 1
ATOM 2316 C CA . LYS A 1 294 ? 24.257 -9.564 -6.986 1.00 93.19 294 LYS A CA 1
ATOM 2317 C C . LYS A 1 294 ? 25.521 -9.227 -7.768 1.00 93.19 294 LYS A C 1
ATOM 2319 O O . LYS A 1 294 ? 26.278 -10.125 -8.129 1.00 93.19 294 LYS A O 1
ATOM 2324 N N . THR A 1 295 ? 25.738 -7.948 -8.052 1.00 87.56 295 THR A N 1
ATOM 2325 C CA . THR A 1 295 ? 26.903 -7.457 -8.780 1.00 87.56 295 THR A CA 1
ATOM 2326 C C . THR A 1 295 ? 28.069 -7.169 -7.833 1.00 87.56 295 THR A C 1
ATOM 2328 O O . THR A 1 295 ? 27.842 -6.791 -6.680 1.00 87.56 295 THR A O 1
ATOM 2331 N N . PRO A 1 296 ? 29.327 -7.347 -8.277 1.00 81.12 296 PRO A N 1
ATOM 2332 C CA . PRO A 1 296 ? 30.486 -6.981 -7.471 1.00 81.12 296 PRO A CA 1
ATOM 2333 C C . PRO A 1 296 ? 30.479 -5.477 -7.173 1.00 81.12 296 PRO A C 1
ATOM 2335 O O . PRO A 1 296 ? 30.210 -4.672 -8.064 1.00 81.12 296 PRO A O 1
ATOM 2338 N N . ILE A 1 297 ? 30.805 -5.094 -5.938 1.00 76.75 297 ILE A N 1
ATOM 2339 C CA . ILE A 1 297 ? 31.084 -3.693 -5.607 1.00 76.75 297 ILE A CA 1
ATOM 2340 C C . ILE A 1 297 ? 32.403 -3.337 -6.297 1.00 76.75 297 ILE A C 1
ATOM 2342 O O . ILE A 1 297 ? 33.397 -4.042 -6.112 1.00 76.75 297 ILE A O 1
ATOM 2346 N N . ALA A 1 298 ? 32.403 -2.294 -7.129 1.00 64.62 298 ALA A N 1
ATOM 2347 C CA . ALA A 1 298 ? 33.642 -1.774 -7.695 1.00 64.62 298 ALA A CA 1
ATOM 2348 C C . ALA A 1 298 ? 34.554 -1.342 -6.535 1.00 64.62 298 ALA A C 1
ATOM 2350 O O . ALA A 1 298 ? 34.130 -0.550 -5.693 1.00 64.62 298 ALA A O 1
ATOM 2351 N N . ALA A 1 299 ? 35.741 -1.950 -6.464 1.00 44.38 299 ALA A N 1
ATOM 2352 C CA . ALA A 1 299 ? 36.741 -1.704 -5.427 1.00 44.38 299 ALA A CA 1
ATOM 2353 C C . ALA A 1 299 ? 37.304 -0.279 -5.485 1.00 44.38 299 ALA A C 1
ATOM 2355 O O . ALA A 1 299 ? 37.409 0.265 -6.611 1.00 44.38 299 ALA A O 1
#

Secondary structure (DSSP, 8-state):
------PPPP------PPPP---------PPPPEEEEE-TTSHHHHHHHHHHHHTT-EEEE--S-TT-HHHHHHHHHHH--SEEEE------SSSTTHHHH-HHHHIIIIIIIHHHHHHHHHHTT-EEEEEEE----TTSHHHHHHHHHHHHHTT-TTEEEEEE-S-B-S-TT-TTSHHHHHTT-SSB----B---BHHHHHHHHHHHHHTT--EEEE-S-SS-B-HHHHHHHHHHHT-TT----BPPHHHHHHH-SS---------HHHHHH-TTPPPHHHHIIIIIIGGG--SPPP-

Sequence (299 aa):
MFYNSHTPPATNSPSLSTPPKQNMVSQSTSLPLNFLIYGRTGWIGGLLGKICESQNINYTYGSGRLESRATLIADIAAVNPTHVFNAAGVTGRPNVDWCESHKVETIRTNVVGTLTLADVCREKGLILVNCEDSPNFVGSFYSKTKAMVEELLKNYDNVCTLRVRMPISSDLTNPRNFITKISRYDKVVNIPNSMTILDELLPISVEMAKRNLTGIYNFTNPGCVSHNEVLELYREYIDPSYTWKNFNLEEQAKVIIAPRSNNELDTTKLKTEFPELLSIKESLVKYVFEPNRKTPIAA

Organism: Helianthus annuus (NCBI:txid4232)

Radius of gyration: 27.66 Å; chains: 1; bounding box: 59×84×104 Å

Foldseek 3Di:
DDDDDDDDDDDDDDDDDDDDPDPPPPPPPDDQAEEEEEDCVHDLSVVLVVVCVVVVGHYDYQPDQLLDLVSLLVSCVVRVGQAYEYPDADQDPPGVVNCQVVVVVRCSRVPNSVVSNLVSCLVVVHAYEYEDAALQDCQGSNSVRRVVRLVVSQVRQRYEYEHADQEAAQPLVDCSHNLVVLLPDQADAWAWAFHAYCQQQSNVSVVCNVVSPHDYAHRGFATTGTSVNSVVLCCQFPNVPRDHHYDDPVRVVVVPPDDGRRDGDDRVVVCVVPVPRHHPNVSCVVGHRVVNGPDDDDD

InterPro domains:
  IPR001509 NAD-dependent epimerase/dehydratase [PF01370] (65-127)
  IPR005913 dTDP-4-dehydrorhamnose reductase [PTHR10491] (30-295)
  IPR036291 NAD(P)-binding domain superfamily [SSF51735] (34-288)